Protein AF-A0A7Y3P3H0-F1 (afdb_monomer)

Structure (mmCIF, N/CA/C/O backbone):
data_AF-A0A7Y3P3H0-F1
#
_entry.id   AF-A0A7Y3P3H0-F1
#
loop_
_atom_site.group_PDB
_atom_site.id
_atom_site.type_symbol
_atom_site.label_atom_id
_atom_site.label_alt_id
_atom_site.label_comp_id
_atom_site.label_asym_id
_atom_site.label_entity_id
_atom_site.label_seq_id
_atom_site.pdbx_PDB_ins_code
_atom_site.Cartn_x
_atom_site.Cartn_y
_atom_site.Cartn_z
_atom_site.occupancy
_atom_site.B_iso_or_equiv
_atom_site.auth_seq_id
_atom_site.auth_comp_id
_atom_site.auth_asym_id
_atom_site.auth_atom_id
_atom_site.pdbx_PDB_model_num
ATOM 1 N N . MET A 1 1 ? -58.772 -21.736 -84.063 1.00 43.91 1 MET A N 1
ATOM 2 C CA . MET A 1 1 ? -57.969 -22.912 -84.461 1.00 43.91 1 MET A CA 1
ATOM 3 C C . MET A 1 1 ? -56.545 -22.458 -84.739 1.00 43.91 1 MET A C 1
ATOM 5 O O . MET A 1 1 ? -56.364 -21.713 -85.684 1.00 43.91 1 MET A O 1
ATOM 9 N N . SER A 1 2 ? -55.571 -22.832 -83.911 1.00 40.00 2 SER A N 1
ATOM 10 C CA . SER A 1 2 ? -54.243 -23.310 -84.334 1.00 40.00 2 SER A CA 1
ATOM 11 C C . SER A 1 2 ? -53.395 -23.560 -83.086 1.00 40.00 2 SER A C 1
ATOM 13 O O . SER A 1 2 ? -53.397 -22.763 -82.153 1.00 40.00 2 SER A O 1
ATOM 15 N N . ARG A 1 3 ? -52.749 -24.723 -83.065 1.00 48.25 3 ARG A N 1
ATOM 16 C CA . ARG A 1 3 ? -51.870 -25.244 -82.016 1.00 48.25 3 ARG A CA 1
ATOM 17 C C . ARG A 1 3 ? -50.419 -24.870 -82.346 1.00 48.25 3 ARG A C 1
ATOM 19 O O . ARG A 1 3 ? -50.073 -24.789 -83.518 1.00 48.25 3 ARG A O 1
ATOM 26 N N . GLY A 1 4 ? -49.573 -24.779 -81.324 1.00 35.06 4 GLY A N 1
ATOM 27 C CA . GLY A 1 4 ? -48.105 -24.807 -81.424 1.00 35.06 4 GLY A CA 1
ATOM 28 C C . GLY A 1 4 ? -47.509 -24.597 -80.028 1.00 35.06 4 GLY A C 1
ATOM 29 O O . GLY A 1 4 ? -47.543 -23.485 -79.526 1.00 35.06 4 GLY A O 1
ATOM 30 N N . ALA A 1 5 ? -47.334 -25.649 -79.225 1.00 43.66 5 ALA A N 1
ATOM 31 C CA . ALA A 1 5 ? -46.173 -26.551 -79.163 1.00 43.66 5 ALA A CA 1
ATOM 32 C C . ALA A 1 5 ? -44.926 -25.925 -78.493 1.00 43.66 5 ALA A C 1
ATOM 34 O O . ALA A 1 5 ? -44.161 -25.214 -79.129 1.00 43.66 5 ALA A O 1
ATOM 35 N N . SER A 1 6 ? -44.797 -26.248 -77.198 1.00 39.00 6 SER A N 1
ATOM 36 C CA . SER A 1 6 ? -43.606 -26.637 -76.419 1.00 39.00 6 SER A CA 1
ATOM 37 C C . SER A 1 6 ? -42.251 -25.994 -76.701 1.00 39.00 6 SER A C 1
ATOM 39 O O . SER A 1 6 ? -41.745 -26.193 -77.791 1.00 39.00 6 SER A O 1
ATOM 41 N N . ILE A 1 7 ? -41.575 -25.500 -75.647 1.00 46.78 7 ILE A N 1
ATOM 42 C CA . ILE A 1 7 ? -40.293 -26.062 -75.160 1.00 46.78 7 ILE A CA 1
ATOM 43 C C . ILE A 1 7 ? -40.204 -25.828 -73.640 1.00 46.78 7 ILE A C 1
ATOM 45 O O . ILE A 1 7 ? -40.356 -24.706 -73.164 1.00 46.78 7 ILE A O 1
ATOM 49 N N . ALA A 1 8 ? -39.997 -26.907 -72.888 1.00 43.97 8 ALA A N 1
ATOM 50 C CA . ALA A 1 8 ? -39.721 -26.896 -71.459 1.00 43.97 8 ALA A CA 1
ATOM 51 C C . ALA A 1 8 ? -38.212 -26.749 -71.223 1.00 43.97 8 ALA A C 1
ATOM 53 O O . ALA A 1 8 ? -37.429 -27.488 -71.820 1.00 43.97 8 ALA A O 1
ATOM 54 N N . THR A 1 9 ? -37.821 -25.870 -70.301 1.00 42.59 9 THR A N 1
ATOM 55 C CA . THR A 1 9 ? -36.462 -25.843 -69.748 1.00 42.59 9 THR A CA 1
ATOM 56 C C . THR A 1 9 ? -36.572 -26.010 -68.240 1.00 42.59 9 THR A C 1
ATOM 58 O O . THR A 1 9 ? -37.032 -25.119 -67.530 1.00 42.59 9 THR A O 1
ATOM 61 N N . ILE A 1 10 ? -36.200 -27.194 -67.757 1.00 45.34 10 ILE A N 1
ATOM 62 C CA . ILE A 1 10 ? -36.089 -27.512 -66.334 1.00 45.34 10 ILE A CA 1
ATOM 63 C C . ILE A 1 10 ? -34.764 -26.912 -65.857 1.00 45.34 10 ILE A C 1
ATOM 65 O O . ILE A 1 10 ? -33.699 -27.424 -66.189 1.00 45.34 10 ILE A O 1
ATOM 69 N N . ALA A 1 11 ? -34.822 -25.815 -65.105 1.00 44.31 11 ALA A N 1
ATOM 70 C CA . ALA A 1 11 ? -33.675 -25.311 -64.360 1.00 44.31 11 ALA A CA 1
ATOM 71 C C . ALA A 1 11 ? -33.720 -25.911 -62.950 1.00 44.31 11 ALA A C 1
ATOM 73 O O . ALA A 1 11 ? -34.446 -25.440 -62.076 1.00 44.31 11 ALA A O 1
ATOM 74 N N . THR A 1 12 ? -32.972 -26.991 -62.733 1.00 49.78 12 THR A N 1
ATOM 75 C CA . THR A 1 12 ? -32.748 -27.550 -61.399 1.00 49.78 12 THR A CA 1
ATOM 76 C C . THR A 1 12 ? -31.748 -26.654 -60.669 1.00 49.78 12 THR A C 1
ATOM 78 O O . THR A 1 12 ? -30.539 -26.794 -60.839 1.00 49.78 12 THR A O 1
ATOM 81 N N . ALA A 1 13 ? -32.240 -25.699 -59.880 1.00 56.00 13 ALA A N 1
ATOM 82 C CA . ALA A 1 13 ? -31.405 -24.981 -58.926 1.00 56.00 13 ALA A CA 1
ATOM 83 C C . ALA A 1 13 ? -31.181 -25.884 -57.707 1.00 56.00 13 ALA A C 1
ATOM 85 O O . ALA A 1 13 ? -32.112 -26.244 -56.988 1.00 56.00 13 ALA A O 1
ATOM 86 N N . ILE A 1 14 ? -29.931 -26.292 -57.524 1.00 53.81 14 ILE A N 1
ATOM 87 C CA . ILE A 1 14 ? -29.461 -27.108 -56.411 1.00 53.81 14 ILE A CA 1
ATOM 88 C C . ILE A 1 14 ? -29.566 -26.241 -55.153 1.00 53.81 14 ILE A C 1
ATOM 90 O O . ILE A 1 14 ? -28.853 -25.246 -55.021 1.00 53.81 14 ILE A O 1
ATOM 94 N N . ALA A 1 15 ? -30.475 -26.588 -54.244 1.00 44.88 15 ALA A N 1
ATOM 95 C CA . ALA A 1 15 ? -30.547 -25.991 -52.917 1.00 44.88 15 ALA A CA 1
ATOM 96 C C . ALA A 1 15 ? -29.334 -26.460 -52.096 1.00 44.88 15 ALA A C 1
ATOM 98 O O . ALA A 1 15 ? -29.392 -27.455 -51.379 1.00 44.88 15 ALA A O 1
ATOM 99 N N . GLY A 1 16 ? -28.206 -25.766 -52.244 1.00 41.28 16 GLY A N 1
ATOM 100 C CA . GLY A 1 16 ? -2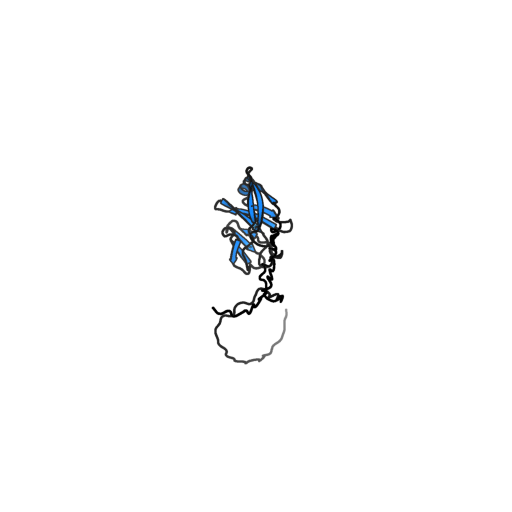7.035 -25.916 -51.386 1.00 41.28 16 GLY A CA 1
ATOM 101 C C . GLY A 1 16 ? -27.233 -25.131 -50.096 1.00 41.28 16 GLY A C 1
ATOM 102 O O . GLY A 1 16 ? -26.689 -24.042 -49.944 1.00 41.28 16 GLY A O 1
ATOM 103 N N . GLY A 1 17 ? -28.049 -25.661 -49.186 1.00 42.94 17 GLY A N 1
ATOM 104 C CA . GLY A 1 17 ? -28.092 -25.188 -47.809 1.00 42.94 17 GLY A CA 1
ATOM 105 C C . GLY A 1 17 ? -26.817 -25.624 -47.098 1.00 42.94 17 GLY A C 1
ATOM 106 O O . GLY A 1 17 ? -26.678 -26.794 -46.754 1.00 42.94 17 GLY A O 1
ATOM 107 N N . ILE A 1 18 ? -25.887 -24.698 -46.871 1.00 55.62 18 ILE A N 1
ATOM 108 C CA . ILE A 1 18 ? -24.949 -24.868 -45.766 1.00 55.62 18 ILE A CA 1
ATOM 109 C C . ILE A 1 18 ? -25.747 -24.606 -44.489 1.00 55.62 18 ILE A C 1
ATOM 111 O O . ILE A 1 18 ? -26.163 -23.482 -44.215 1.00 55.62 18 ILE A O 1
ATOM 115 N N . ALA A 1 19 ? -26.0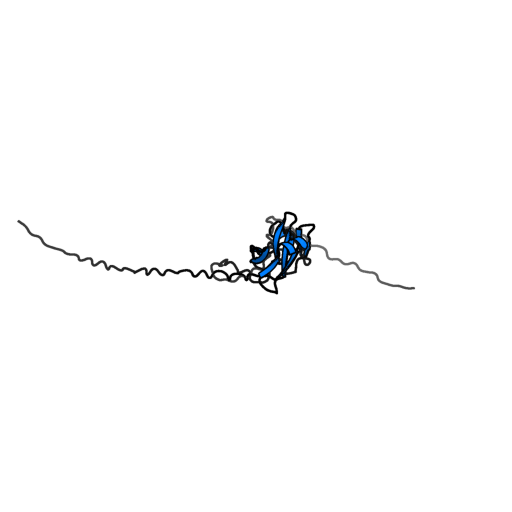43 -25.665 -43.738 1.00 48.34 19 ALA A N 1
ATOM 116 C CA . ALA A 1 19 ? -26.453 -25.509 -42.356 1.00 48.34 19 ALA A CA 1
ATOM 117 C C . ALA A 1 19 ? -25.274 -24.839 -41.642 1.00 48.34 19 ALA A C 1
ATOM 119 O O . ALA A 1 19 ? -24.230 -25.451 -41.435 1.00 48.34 19 ALA A O 1
ATOM 120 N N . ALA A 1 20 ? -25.399 -23.542 -41.365 1.00 46.59 20 ALA A N 1
ATOM 121 C CA . ALA A 1 20 ? -24.546 -22.889 -40.395 1.00 46.59 20 ALA A CA 1
ATOM 122 C C . ALA A 1 20 ? -24.966 -23.454 -39.038 1.00 46.59 20 ALA A C 1
ATOM 124 O O . ALA A 1 20 ? -25.848 -22.907 -38.377 1.00 46.59 20 ALA A O 1
ATOM 125 N N . ASP A 1 21 ? -24.403 -24.607 -38.676 1.00 45.03 21 ASP A N 1
ATOM 126 C CA . ASP A 1 21 ? -24.422 -25.073 -37.301 1.00 45.03 21 ASP A CA 1
ATOM 127 C C . ASP A 1 21 ? -23.854 -23.934 -36.461 1.00 45.03 21 ASP A C 1
ATOM 129 O O . ASP A 1 21 ? -22.684 -23.556 -36.583 1.00 45.03 21 ASP A O 1
ATOM 133 N N . ALA A 1 22 ? -24.738 -23.316 -35.681 1.00 52.88 22 ALA A N 1
ATOM 134 C CA . ALA A 1 22 ? -24.396 -22.312 -34.703 1.00 52.88 22 ALA A CA 1
ATOM 135 C C . ALA A 1 22 ? -23.514 -22.993 -33.655 1.00 52.88 22 ALA A C 1
ATOM 137 O O . ALA A 1 22 ? -23.993 -23.516 -32.651 1.00 52.88 22 ALA A O 1
ATOM 138 N N . PHE A 1 23 ? -22.208 -23.022 -33.911 1.00 43.47 23 PHE A N 1
ATOM 139 C CA . PHE A 1 23 ? -21.222 -23.249 -32.876 1.00 43.47 23 PHE A CA 1
ATOM 140 C C . PHE A 1 23 ? -21.286 -22.042 -31.949 1.00 43.47 23 PHE A C 1
ATOM 142 O O . PHE A 1 23 ? -20.605 -21.036 -32.144 1.00 43.47 23 PHE A O 1
ATOM 149 N N . SER A 1 24 ? -22.156 -22.145 -30.948 1.00 54.69 24 SER A N 1
ATOM 150 C CA . SER A 1 24 ? -22.067 -21.354 -29.736 1.00 54.69 24 SER A CA 1
ATOM 151 C C . SER A 1 24 ? -20.713 -21.665 -29.109 1.00 54.69 24 SER A C 1
ATOM 153 O O . SER A 1 24 ? -20.554 -22.649 -28.388 1.00 54.69 24 SER A O 1
ATOM 155 N N . PHE A 1 25 ? -19.713 -20.842 -29.412 1.00 48.34 25 PHE A N 1
ATOM 156 C CA . PHE A 1 25 ? -18.596 -20.663 -28.503 1.00 48.34 25 PHE A CA 1
ATOM 157 C C . PHE A 1 25 ? -19.169 -19.939 -27.291 1.00 48.34 25 PHE A C 1
ATOM 159 O O . PHE A 1 25 ? -19.185 -18.712 -27.223 1.00 48.34 25 PHE A O 1
ATOM 166 N N . GLU A 1 26 ? -19.706 -20.712 -26.352 1.00 56.78 26 GLU A N 1
ATOM 167 C CA . GLU A 1 26 ? -19.815 -20.245 -24.983 1.00 56.78 26 GLU A CA 1
ATOM 168 C C . GLU A 1 26 ? -18.370 -20.067 -24.521 1.00 56.78 26 GLU A C 1
ATOM 170 O O . GLU A 1 26 ? -17.684 -21.029 -24.168 1.00 56.78 26 GLU A O 1
ATOM 175 N N . SER A 1 27 ? -17.861 -18.842 -24.676 1.00 54.09 27 SER A N 1
ATOM 176 C CA . SER A 1 27 ? -16.598 -18.439 -24.083 1.00 54.09 27 SER A CA 1
ATOM 177 C C . SER A 1 27 ? -16.720 -18.724 -22.598 1.00 54.09 27 SER A C 1
ATOM 179 O O . SER A 1 27 ? -17.344 -17.974 -21.851 1.00 54.09 27 SER A O 1
ATOM 181 N N . ILE A 1 28 ? -16.110 -19.822 -22.163 1.00 55.88 28 ILE A N 1
ATOM 182 C CA . ILE A 1 28 ? -15.706 -19.973 -20.778 1.00 55.88 28 ILE A CA 1
ATOM 183 C C . ILE A 1 28 ? -14.555 -18.984 -20.630 1.00 55.88 28 ILE A C 1
ATOM 185 O O . ILE A 1 28 ? -13.382 -19.339 -20.750 1.00 55.88 28 ILE A O 1
ATOM 189 N N . GLU A 1 29 ? -14.905 -17.711 -20.459 1.00 59.66 29 GLU A N 1
ATOM 190 C CA . GLU A 1 29 ? -13.987 -16.709 -19.960 1.00 59.66 29 GLU A CA 1
ATOM 191 C C . GLU A 1 29 ? -13.631 -17.202 -18.563 1.00 59.66 29 GLU A C 1
ATOM 193 O O . GLU A 1 29 ? -14.409 -17.068 -17.616 1.00 59.66 29 GLU A O 1
ATOM 198 N N . ALA A 1 30 ? -12.525 -17.941 -18.468 1.00 45.91 30 ALA A N 1
ATOM 199 C CA . ALA A 1 30 ? -12.027 -18.428 -17.203 1.00 45.91 30 ALA A CA 1
ATOM 200 C C . ALA A 1 30 ? -11.788 -17.184 -16.353 1.00 45.91 30 ALA A C 1
ATOM 202 O O . ALA A 1 30 ? -10.828 -16.447 -16.590 1.00 45.91 30 ALA A O 1
ATOM 203 N N . ALA A 1 31 ? -12.715 -16.928 -15.425 1.00 46.62 31 ALA A N 1
ATOM 204 C CA . ALA A 1 31 ? -12.604 -15.830 -14.488 1.00 46.62 31 ALA A CA 1
ATOM 205 C C . ALA A 1 31 ? -11.185 -15.879 -13.905 1.00 46.62 31 ALA A C 1
ATOM 207 O O . ALA A 1 31 ? -10.718 -16.982 -13.575 1.00 46.62 31 ALA A O 1
ATOM 208 N N . PRO A 1 32 ? -10.472 -14.739 -13.827 1.00 51.78 32 PRO A N 1
ATOM 209 C CA . PRO A 1 32 ? -9.153 -14.721 -13.215 1.00 51.78 32 PRO A CA 1
ATOM 210 C C . PRO A 1 32 ? -9.259 -15.434 -11.863 1.00 51.78 32 PRO A C 1
ATOM 212 O O . PRO A 1 32 ? -10.281 -15.267 -11.186 1.00 51.78 32 PRO A O 1
ATOM 215 N N . PRO A 1 33 ? -8.283 -16.290 -11.500 1.00 53.56 33 PRO A N 1
ATOM 216 C CA . PRO A 1 33 ? -8.361 -17.037 -10.255 1.00 53.56 33 PRO A CA 1
ATOM 217 C C . PRO A 1 33 ? -8.641 -16.036 -9.142 1.00 53.56 33 PRO A C 1
ATOM 219 O O . PRO A 1 33 ? -7.869 -15.097 -8.959 1.00 53.56 33 PRO A O 1
ATOM 222 N N . ALA A 1 34 ? -9.789 -16.197 -8.480 1.00 63.38 34 ALA A N 1
ATOM 223 C CA . ALA A 1 34 ? -10.219 -15.265 -7.456 1.00 63.38 34 ALA A CA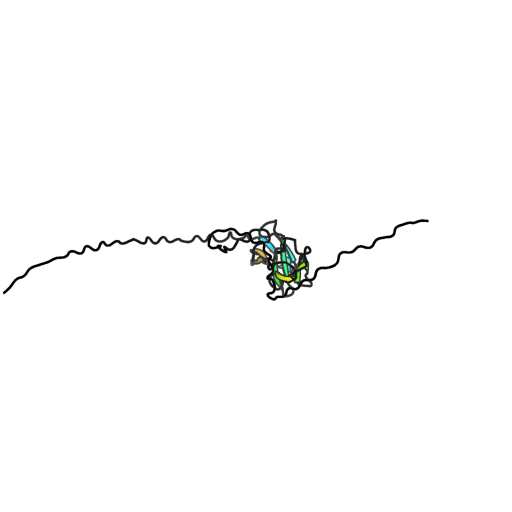 1
ATOM 224 C C . ALA A 1 34 ? -9.098 -15.167 -6.422 1.00 63.38 34 ALA A C 1
ATOM 226 O O . ALA A 1 34 ? -8.691 -16.184 -5.847 1.00 63.38 34 ALA A O 1
ATOM 227 N N . GLU A 1 35 ? -8.547 -13.968 -6.249 1.00 72.38 35 GLU A N 1
ATOM 228 C CA . GLU A 1 35 ? -7.448 -13.770 -5.319 1.00 72.38 35 GLU A CA 1
ATOM 229 C C . GLU A 1 35 ? -7.895 -14.215 -3.915 1.00 72.38 35 GLU A C 1
ATOM 231 O O . GLU A 1 35 ? -9.065 -14.058 -3.537 1.00 72.38 35 GLU A O 1
ATOM 236 N N . PRO A 1 36 ? -7.010 -14.861 -3.134 1.00 89.25 36 PRO A N 1
ATOM 237 C CA . PRO A 1 36 ? -7.413 -15.449 -1.870 1.00 89.25 36 PRO A CA 1
ATOM 238 C C . PRO A 1 36 ? -7.884 -14.350 -0.926 1.00 89.25 36 PRO A C 1
ATOM 240 O O . PRO A 1 36 ? -7.242 -13.316 -0.808 1.00 89.25 36 PRO A O 1
ATOM 243 N N . ARG A 1 37 ? -8.952 -14.587 -0.167 1.00 93.25 37 ARG A N 1
ATOM 244 C CA . ARG A 1 37 ? -9.320 -13.684 0.930 1.00 93.25 37 ARG A CA 1
ATOM 245 C C . ARG A 1 37 ? -8.331 -13.868 2.081 1.00 93.25 37 ARG A C 1
ATOM 247 O O . ARG A 1 37 ? -8.183 -14.981 2.590 1.00 93.25 37 ARG A O 1
ATOM 254 N N . ARG A 1 38 ? -7.669 -12.797 2.526 1.00 96.25 38 ARG A N 1
ATOM 255 C CA . ARG A 1 38 ? -6.712 -12.835 3.650 1.00 96.25 38 ARG A CA 1
ATOM 256 C C . ARG A 1 38 ? -7.154 -11.914 4.770 1.00 96.25 38 ARG A C 1
ATOM 258 O O . ARG A 1 38 ? -7.490 -10.765 4.520 1.00 96.25 38 ARG A O 1
ATOM 265 N N . ARG A 1 39 ? -7.149 -12.410 6.007 1.00 96.88 39 ARG A N 1
ATOM 266 C CA . ARG A 1 39 ? -7.462 -11.593 7.185 1.00 96.88 39 ARG A CA 1
ATOM 267 C C . ARG A 1 39 ? -6.316 -10.614 7.447 1.00 96.88 39 ARG A C 1
ATOM 269 O O . ARG A 1 39 ? -5.177 -11.055 7.553 1.00 96.88 39 ARG A O 1
ATOM 276 N N . ILE A 1 40 ? -6.640 -9.332 7.592 1.00 97.94 40 ILE A N 1
ATOM 277 C CA . ILE A 1 40 ? -5.688 -8.272 7.959 1.00 97.94 40 ILE A CA 1
ATOM 278 C C . ILE A 1 40 ? -5.672 -8.111 9.483 1.00 97.94 40 ILE A C 1
ATOM 280 O O . ILE A 1 40 ? -4.636 -8.243 10.120 1.00 97.94 40 ILE A O 1
ATOM 284 N N . GLY A 1 41 ? -6.842 -7.878 10.079 1.00 97.50 41 GLY A N 1
ATOM 285 C CA . GLY A 1 41 ? -6.973 -7.479 11.479 1.00 97.50 41 GLY A CA 1
ATOM 286 C C . GLY A 1 41 ? -8.407 -7.076 11.806 1.00 97.50 41 GLY A C 1
ATOM 287 O O . GLY A 1 41 ? -9.340 -7.478 11.108 1.00 97.50 41 GLY A O 1
ATOM 288 N N . THR A 1 42 ? -8.586 -6.286 12.861 1.00 98.31 42 THR A N 1
ATOM 289 C CA . THR A 1 42 ? -9.874 -5.640 13.173 1.00 98.31 42 THR A CA 1
ATOM 290 C C . THR A 1 42 ? -9.811 -4.142 12.889 1.00 98.31 42 THR A C 1
ATOM 292 O O . THR A 1 42 ? -8.731 -3.549 12.886 1.00 98.31 42 THR A O 1
ATOM 295 N N . LEU A 1 43 ? -10.968 -3.516 12.673 1.00 97.56 43 LEU A N 1
ATOM 296 C CA . LEU A 1 43 ? -11.072 -2.065 12.534 1.00 97.56 43 LEU A CA 1
ATOM 297 C C . LEU A 1 43 ? -10.564 -1.336 13.784 1.00 97.56 43 LEU A C 1
ATOM 299 O O . LEU A 1 43 ? -9.918 -0.297 13.675 1.00 97.56 43 LEU A O 1
ATOM 303 N N . GLU A 1 44 ? -10.850 -1.874 14.968 1.00 97.88 44 GLU A N 1
ATOM 304 C CA . GLU A 1 44 ? -10.390 -1.303 16.233 1.00 97.88 44 GLU A CA 1
ATOM 305 C C . GLU A 1 44 ? -8.861 -1.323 16.328 1.00 97.88 44 GLU A C 1
ATOM 307 O O . GLU A 1 44 ? -8.249 -0.295 16.613 1.00 97.88 44 GLU A O 1
ATOM 312 N N . GLU A 1 45 ? -8.236 -2.458 16.003 1.00 97.94 45 GLU A N 1
ATOM 313 C CA . GLU A 1 45 ? -6.778 -2.578 15.962 1.00 97.94 45 GLU A CA 1
ATOM 314 C C . GLU A 1 45 ? -6.161 -1.563 14.989 1.00 97.94 45 GLU A C 1
ATOM 316 O O . GLU A 1 45 ? -5.178 -0.898 15.326 1.00 97.94 45 GLU A O 1
ATOM 321 N N . LEU A 1 46 ? -6.757 -1.397 13.803 1.00 97.81 46 LEU A N 1
ATOM 322 C CA . LEU A 1 46 ? -6.268 -0.437 12.818 1.00 97.81 46 LEU A CA 1
ATOM 323 C C . LEU A 1 46 ? -6.383 1.003 13.337 1.00 97.81 46 LEU A C 1
ATOM 325 O O . LEU A 1 46 ? -5.438 1.773 13.197 1.00 97.81 46 LEU A O 1
ATOM 329 N N . LYS A 1 47 ? -7.490 1.359 14.000 1.00 97.25 47 LYS A N 1
ATOM 330 C CA . LYS A 1 47 ? -7.671 2.681 14.624 1.00 97.25 47 LYS A CA 1
ATOM 331 C C . LYS A 1 47 ? -6.668 2.949 15.743 1.00 97.25 47 LYS A C 1
ATOM 333 O O . LYS A 1 47 ? -6.190 4.071 15.871 1.00 97.25 47 LYS A O 1
ATOM 338 N N . GLN A 1 48 ? -6.336 1.934 16.537 1.00 97.06 48 GLN A N 1
ATOM 339 C CA . GLN A 1 48 ? -5.373 2.061 17.633 1.00 97.06 48 GLN A CA 1
ATOM 340 C C . GLN A 1 48 ? -3.936 2.223 17.126 1.00 97.06 48 GLN A C 1
ATOM 342 O O . GLN A 1 48 ? -3.161 2.991 17.692 1.00 97.06 48 GLN A O 1
ATOM 347 N N . ARG A 1 49 ? -3.566 1.487 16.072 1.00 96.56 49 ARG A N 1
ATOM 348 C CA . ARG A 1 49 ? -2.182 1.424 15.577 1.00 96.56 49 ARG A CA 1
ATOM 349 C C . ARG A 1 49 ? -1.896 2.400 14.439 1.00 96.56 49 ARG A C 1
ATOM 351 O O . ARG A 1 49 ? -0.735 2.689 14.170 1.00 96.56 49 ARG A O 1
ATOM 358 N N . GLY A 1 50 ? -2.925 2.850 13.726 1.00 96.44 50 GLY A N 1
ATOM 359 C CA . GLY A 1 50 ? -2.826 3.632 12.490 1.00 96.44 50 GLY A CA 1
ATOM 360 C C . GLY A 1 50 ? -2.345 2.832 11.273 1.00 96.44 50 GLY A C 1
ATOM 361 O O . GLY A 1 50 ? -2.611 3.234 10.145 1.00 96.44 50 GLY A O 1
ATOM 362 N N . ALA A 1 51 ? -1.666 1.701 11.480 1.00 97.38 51 ALA A N 1
ATOM 363 C CA . ALA A 1 51 ? -1.212 0.808 10.426 1.00 97.38 51 ALA A CA 1
ATOM 364 C C . ALA A 1 51 ? -1.134 -0.654 10.898 1.00 97.38 51 ALA A C 1
ATOM 366 O O . ALA A 1 51 ? -0.800 -0.927 12.056 1.00 97.38 51 ALA A O 1
ATOM 367 N N . ILE A 1 52 ? -1.389 -1.593 9.984 1.00 98.38 52 ILE A N 1
ATOM 368 C CA . ILE A 1 52 ? -1.231 -3.038 10.196 1.00 98.38 52 ILE A CA 1
ATOM 369 C C . ILE A 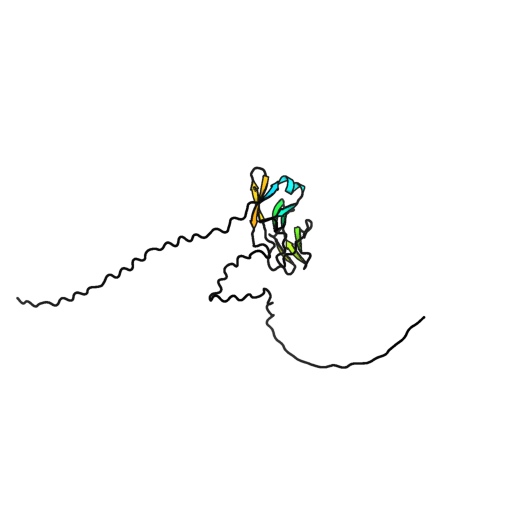1 52 ? -0.444 -3.638 9.029 1.00 98.38 52 ILE A C 1
ATOM 371 O O . ILE A 1 52 ? -0.846 -3.509 7.873 1.00 98.38 52 ILE A O 1
ATOM 375 N N . ASP A 1 53 ? 0.646 -4.335 9.349 1.00 98.31 53 ASP A N 1
ATOM 376 C CA . ASP A 1 53 ? 1.426 -5.126 8.394 1.00 98.31 53 ASP A CA 1
ATOM 377 C C . ASP A 1 53 ? 0.824 -6.509 8.184 1.00 98.31 53 ASP A C 1
ATOM 379 O O . ASP A 1 53 ? 0.424 -7.180 9.137 1.00 98.31 53 ASP A O 1
ATOM 383 N N . PHE A 1 54 ? 0.797 -6.950 6.931 1.00 98.19 54 PHE A N 1
ATOM 384 C CA . PHE A 1 54 ? 0.333 -8.273 6.532 1.00 98.19 54 PHE A CA 1
ATOM 385 C C . PHE A 1 54 ? 1.007 -8.710 5.222 1.00 98.19 54 PHE A C 1
ATOM 387 O O . PHE A 1 54 ? 1.930 -8.058 4.735 1.00 98.19 54 PHE A O 1
ATOM 394 N N . ALA A 1 55 ? 0.566 -9.834 4.651 1.00 97.50 55 ALA A N 1
ATOM 395 C CA . ALA A 1 55 ? 1.033 -10.293 3.348 1.00 97.50 55 ALA A CA 1
ATOM 396 C C . ALA A 1 55 ? -0.129 -10.693 2.428 1.00 97.50 55 ALA A C 1
ATOM 398 O O . ALA A 1 55 ? -1.087 -11.333 2.880 1.00 97.50 55 ALA A O 1
ATOM 399 N N . TYR A 1 56 ? -0.052 -10.318 1.148 1.00 96.75 56 TYR A N 1
ATOM 400 C CA . TYR A 1 56 ? -1.123 -10.547 0.172 1.00 96.75 56 TYR A CA 1
ATOM 401 C C . TYR A 1 56 ? -0.659 -10.490 -1.291 1.00 96.75 56 TYR A C 1
ATOM 403 O O . TYR A 1 56 ? -0.036 -9.503 -1.669 1.00 96.75 56 TYR A O 1
ATOM 411 N N . PRO A 1 57 ? -1.018 -11.467 -2.149 1.00 95.12 57 PRO A N 1
ATOM 412 C CA . PRO A 1 57 ? -1.958 -12.576 -1.904 1.00 95.12 57 PRO A CA 1
ATOM 413 C C . PRO A 1 57 ? -1.338 -13.761 -1.137 1.00 95.12 57 PRO A C 1
ATOM 415 O O . PRO A 1 57 ? -2.040 -14.616 -0.576 1.00 95.12 57 PRO A O 1
ATOM 418 N N . ASP A 1 58 ? -0.011 -13.793 -1.070 1.00 94.19 58 ASP A N 1
ATOM 419 C CA . ASP A 1 58 ? 0.790 -14.819 -0.410 1.00 94.19 58 ASP A CA 1
ATOM 420 C C . ASP A 1 58 ? 1.904 -14.211 0.457 1.00 94.19 58 ASP A C 1
ATOM 422 O O . ASP A 1 58 ? 2.151 -13.002 0.434 1.00 94.19 58 ASP A O 1
ATOM 426 N N . ALA A 1 59 ? 2.579 -15.073 1.220 1.00 94.31 59 ALA A N 1
ATOM 427 C CA . ALA A 1 59 ? 3.571 -14.698 2.225 1.00 94.31 59 ALA A CA 1
ATOM 428 C C . ALA A 1 59 ? 4.802 -13.954 1.672 1.00 94.31 59 ALA A C 1
ATOM 430 O O . ALA A 1 59 ? 5.494 -13.301 2.444 1.00 94.31 59 ALA A O 1
ATOM 431 N N . ALA A 1 60 ? 5.081 -14.026 0.365 1.00 93.75 60 ALA A N 1
ATOM 432 C CA . ALA A 1 60 ? 6.218 -13.338 -0.250 1.00 93.75 60 ALA A CA 1
ATOM 433 C C . ALA A 1 60 ? 5.894 -11.889 -0.663 1.00 93.75 60 ALA A C 1
ATOM 435 O O . ALA A 1 60 ? 6.702 -11.228 -1.312 1.00 93.75 60 ALA A O 1
ATOM 436 N N . SER A 1 61 ? 4.690 -11.402 -0.356 1.00 96.00 61 SER A N 1
ATOM 437 C CA . SER A 1 61 ? 4.192 -10.085 -0.770 1.00 96.00 61 SER A CA 1
ATOM 438 C C . SER A 1 61 ? 3.865 -9.248 0.460 1.00 96.00 61 SER A C 1
ATOM 440 O O . SER A 1 61 ? 2.730 -9.308 0.933 1.00 96.00 61 SER A O 1
ATOM 442 N N . PRO A 1 62 ? 4.838 -8.511 1.017 1.00 98.12 62 PRO A N 1
ATOM 443 C CA . PRO A 1 62 ? 4.576 -7.632 2.143 1.00 98.12 62 PRO A CA 1
ATOM 444 C C . PRO A 1 62 ? 3.594 -6.536 1.731 1.00 98.12 62 PRO A C 1
ATOM 446 O O . PRO A 1 62 ? 3.676 -5.975 0.635 1.00 98.12 62 PRO A O 1
ATOM 449 N N . ALA A 1 63 ? 2.654 -6.252 2.619 1.00 98.44 63 ALA A N 1
ATOM 450 C CA . ALA A 1 63 ? 1.601 -5.277 2.427 1.00 98.44 63 ALA A CA 1
ATOM 451 C C . ALA A 1 63 ? 1.305 -4.558 3.743 1.00 98.44 63 ALA A C 1
ATOM 453 O O . ALA A 1 63 ? 1.575 -5.077 4.829 1.00 98.44 63 ALA A O 1
ATOM 454 N N . ARG A 1 64 ? 0.713 -3.370 3.648 1.00 98.69 64 ARG A N 1
ATOM 455 C CA . ARG A 1 64 ? 0.321 -2.580 4.815 1.00 98.69 64 ARG A CA 1
ATOM 456 C C . ARG A 1 64 ? -1.050 -1.966 4.612 1.00 98.69 64 ARG A C 1
ATOM 458 O O . ARG A 1 64 ? -1.298 -1.357 3.577 1.00 98.69 64 ARG A O 1
ATOM 465 N N . ALA A 1 65 ? -1.913 -2.125 5.610 1.00 98.62 65 ALA A N 1
ATOM 466 C CA . ALA A 1 65 ? -3.163 -1.392 5.741 1.00 98.62 65 ALA A CA 1
ATOM 467 C C . ALA A 1 65 ? -2.915 -0.149 6.597 1.00 98.62 65 ALA A C 1
ATOM 469 O O . ALA A 1 65 ? -2.159 -0.213 7.568 1.00 98.62 65 ALA A O 1
ATOM 470 N N . LEU A 1 66 ? -3.540 0.962 6.237 1.00 98.44 66 LEU A N 1
ATOM 471 C CA . LEU A 1 66 ? -3.350 2.280 6.821 1.00 98.44 66 LEU A CA 1
ATOM 472 C C . LEU A 1 66 ? -4.710 2.887 7.155 1.00 98.44 66 LEU A C 1
ATOM 474 O O . LEU A 1 66 ? -5.674 2.689 6.421 1.00 98.44 66 LEU A O 1
ATOM 478 N N . LEU A 1 67 ? -4.759 3.643 8.247 1.00 97.88 67 LEU A N 1
ATOM 479 C CA . LEU A 1 67 ? -5.810 4.617 8.505 1.00 97.88 67 LEU A CA 1
ATOM 480 C C . LEU A 1 67 ? -5.236 6.008 8.229 1.00 97.88 67 LEU A C 1
ATOM 482 O O . LEU A 1 67 ? -4.368 6.474 8.980 1.00 97.88 67 LEU A O 1
ATOM 486 N N . LEU A 1 68 ? -5.698 6.630 7.148 1.00 96.81 68 LEU A N 1
ATOM 487 C CA . LEU A 1 68 ? -5.292 7.972 6.740 1.00 96.81 68 LEU A CA 1
ATOM 488 C C . LEU A 1 68 ? -5.886 9.040 7.672 1.00 96.81 68 LEU A C 1
ATOM 490 O O . LEU A 1 68 ? -6.752 8.768 8.513 1.00 96.81 68 LEU A O 1
ATOM 494 N N . GLY A 1 69 ? -5.380 10.265 7.568 1.00 94.25 69 GLY A N 1
ATOM 495 C CA . GLY A 1 69 ? -5.757 11.402 8.402 1.00 94.25 69 GLY A CA 1
ATOM 496 C C . GLY A 1 69 ? -7.212 11.840 8.229 1.00 94.25 69 GLY A C 1
ATOM 497 O O . GLY A 1 69 ? -7.802 12.363 9.175 1.00 94.25 69 GLY A O 1
ATOM 498 N N . ASP A 1 70 ? -7.803 11.584 7.065 1.00 93.50 70 ASP A N 1
ATOM 499 C CA . ASP A 1 70 ? -9.221 11.807 6.768 1.00 93.50 70 ASP A CA 1
ATOM 500 C C . ASP A 1 70 ? -10.139 10.663 7.247 1.00 93.50 70 ASP A C 1
ATOM 502 O O . ASP A 1 70 ? -11.366 10.780 7.200 1.00 93.50 70 ASP A O 1
ATOM 506 N N . GLY A 1 71 ? -9.555 9.585 7.777 1.00 94.44 71 GLY A N 1
ATOM 507 C CA . GLY A 1 71 ? -10.259 8.407 8.267 1.00 94.44 71 GLY A CA 1
ATOM 508 C C . GLY A 1 71 ? -10.474 7.314 7.220 1.00 94.44 71 GLY A C 1
ATOM 509 O O . GLY A 1 71 ? -11.113 6.309 7.547 1.00 94.44 71 GLY A O 1
ATOM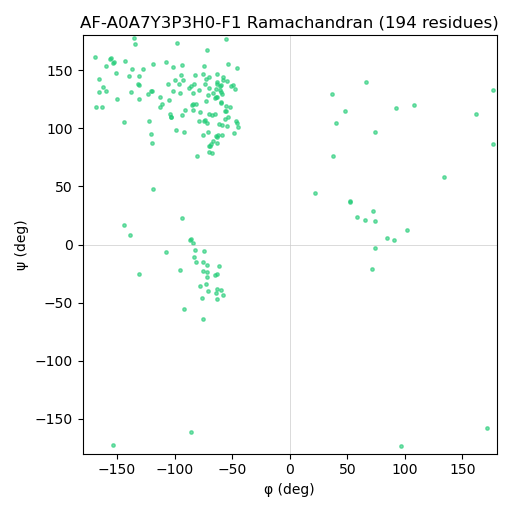 510 N N . GLU A 1 72 ? -9.950 7.468 6.002 1.00 96.06 72 GLU A N 1
ATOM 511 C CA . GLU A 1 72 ? -10.002 6.427 4.979 1.00 96.06 72 GLU A CA 1
ATOM 512 C C . GLU A 1 72 ? -9.093 5.240 5.334 1.00 96.06 72 GLU A C 1
ATOM 514 O O . GLU A 1 72 ? -8.016 5.386 5.921 1.00 96.06 72 GLU A O 1
ATOM 519 N N . ILE A 1 73 ? -9.552 4.034 4.989 1.00 98.00 73 ILE A N 1
ATOM 520 C CA . ILE A 1 73 ? -8.782 2.801 5.138 1.00 98.00 73 ILE A CA 1
ATOM 521 C C . ILE A 1 73 ? -8.288 2.385 3.767 1.00 98.00 73 ILE A C 1
ATOM 523 O O . ILE A 1 73 ? -9.070 1.935 2.933 1.00 98.00 73 ILE A O 1
ATOM 527 N N . VAL A 1 74 ? -6.978 2.458 3.587 1.00 98.38 74 VAL A N 1
ATOM 528 C CA . VAL A 1 74 ? -6.300 2.047 2.358 1.00 98.38 74 VAL A CA 1
ATOM 529 C C . VAL A 1 74 ? -5.324 0.925 2.668 1.00 98.38 74 VAL A C 1
ATOM 531 O O . VAL A 1 74 ? -4.848 0.785 3.797 1.00 98.38 74 VAL A O 1
ATOM 534 N N . ALA A 1 75 ? -5.002 0.101 1.680 1.00 98.62 75 ALA A N 1
ATOM 535 C CA . ALA A 1 75 ? -3.939 -0.881 1.819 1.00 98.62 75 ALA A CA 1
ATOM 536 C C . ALA A 1 75 ? -3.118 -0.961 0.541 1.00 98.62 75 ALA A C 1
ATOM 538 O O . ALA A 1 75 ? -3.653 -0.841 -0.552 1.00 98.62 75 ALA A O 1
ATOM 539 N N . PHE A 1 76 ? -1.815 -1.187 0.677 1.00 98.69 76 PHE A N 1
ATOM 540 C CA . PHE A 1 76 ? -0.899 -1.222 -0.458 1.00 98.69 76 PHE A CA 1
ATOM 541 C C . PHE A 1 76 ? 0.091 -2.373 -0.341 1.00 98.69 76 PHE A C 1
ATOM 543 O O . PHE A 1 76 ? 0.489 -2.771 0.758 1.00 98.69 76 PHE A O 1
ATOM 550 N N . SER A 1 77 ? 0.528 -2.872 -1.495 1.00 98.31 77 SER A N 1
ATOM 551 C CA . SER A 1 77 ? 1.769 -3.636 -1.599 1.00 98.31 77 SER A CA 1
ATOM 552 C C . SER A 1 77 ? 2.940 -2.760 -1.158 1.00 98.31 77 SER A C 1
ATOM 554 O O . SER A 1 77 ? 3.048 -1.613 -1.579 1.00 98.31 77 SER A O 1
ATOM 556 N N . LEU A 1 78 ? 3.863 -3.307 -0.371 1.00 98.56 78 LEU A N 1
ATOM 557 C CA . LEU A 1 78 ? 5.095 -2.607 -0.002 1.00 98.56 78 LEU A CA 1
ATOM 558 C C . LEU A 1 78 ? 6.209 -2.786 -1.042 1.00 98.56 78 LEU A C 1
ATOM 560 O O . LEU A 1 78 ? 7.319 -2.312 -0.837 1.00 98.56 78 LEU A O 1
ATOM 564 N N . ILE A 1 79 ? 5.949 -3.445 -2.171 1.00 98.38 79 ILE A N 1
ATOM 565 C CA . ILE A 1 79 ? 6.958 -3.690 -3.207 1.00 98.38 79 ILE A CA 1
ATOM 566 C C . ILE A 1 79 ? 6.951 -2.547 -4.228 1.00 98.38 79 ILE A C 1
ATOM 568 O O . ILE A 1 79 ? 5.996 -2.378 -4.989 1.00 98.38 79 ILE A O 1
ATOM 572 N N . CYS A 1 80 ? 8.057 -1.804 -4.302 1.00 98.44 80 CYS A N 1
ATOM 573 C CA . CYS A 1 80 ? 8.246 -0.714 -5.254 1.00 98.44 80 CYS A CA 1
ATOM 574 C C . CYS A 1 80 ? 8.143 -1.202 -6.706 1.00 98.44 80 CYS A C 1
ATOM 576 O O . CYS A 1 80 ? 8.842 -2.124 -7.127 1.00 98.44 80 CYS A O 1
ATOM 578 N N . THR A 1 81 ? 7.353 -0.494 -7.509 1.00 97.94 81 THR A N 1
ATOM 579 C CA . THR A 1 81 ? 7.095 -0.807 -8.923 1.00 97.94 81 THR A CA 1
ATOM 580 C C . THR A 1 81 ? 8.245 -0.488 -9.875 1.00 97.94 81 THR A C 1
ATOM 582 O O . THR A 1 81 ? 8.170 -0.826 -11.052 1.00 97.94 81 THR A O 1
ATOM 585 N N . HIS A 1 82 ? 9.318 0.139 -9.385 1.00 97.88 82 HIS A N 1
ATOM 586 C CA . HIS A 1 82 ? 10.529 0.370 -10.170 1.00 97.88 82 HIS A CA 1
ATOM 587 C C . HIS A 1 82 ? 11.353 -0.917 -10.324 1.00 97.88 82 HIS A C 1
ATOM 589 O O . HIS A 1 82 ? 11.547 -1.404 -11.433 1.00 97.88 82 HIS A O 1
ATOM 595 N N . MET A 1 83 ? 11.866 -1.440 -9.204 1.00 96.88 83 MET A N 1
ATOM 596 C CA . MET A 1 83 ? 12.807 -2.572 -9.170 1.00 96.88 83 MET A CA 1
ATOM 597 C C . MET A 1 83 ? 12.588 -3.501 -7.963 1.00 96.88 83 MET A C 1
ATOM 599 O O . MET A 1 83 ? 13.472 -4.273 -7.606 1.00 96.88 83 MET A O 1
ATOM 603 N N . GLY A 1 84 ? 11.429 -3.419 -7.304 1.00 96.94 84 GLY A N 1
ATOM 604 C CA . GLY A 1 84 ? 11.023 -4.395 -6.292 1.00 96.94 84 GLY A CA 1
ATOM 605 C C . GLY A 1 84 ? 11.547 -4.180 -4.872 1.00 96.94 84 GLY A C 1
ATOM 606 O O . GLY A 1 84 ? 11.297 -5.023 -4.019 1.00 96.94 84 GLY A O 1
ATOM 607 N N . CYS A 1 85 ? 12.251 -3.081 -4.585 1.00 98.12 85 CYS A N 1
ATOM 608 C CA . CYS A 1 85 ? 12.634 -2.754 -3.207 1.00 98.12 85 CYS A CA 1
ATOM 609 C C . CYS A 1 85 ? 11.405 -2.515 -2.323 1.00 98.12 85 CYS A C 1
ATOM 611 O O . CYS A 1 85 ? 10.417 -1.950 -2.791 1.00 98.12 85 CYS A O 1
ATOM 613 N N . GLU A 1 86 ? 11.489 -2.867 -1.043 1.00 98.38 86 GLU A N 1
ATOM 614 C CA . GLU A 1 86 ? 10.428 -2.552 -0.088 1.00 98.38 86 GLU A CA 1
ATOM 615 C C . GLU A 1 86 ? 10.373 -1.039 0.195 1.00 98.38 86 GLU A C 1
ATOM 617 O O . GLU A 1 86 ? 11.413 -0.394 0.366 1.00 98.38 86 GLU A O 1
ATOM 622 N N . VAL A 1 87 ? 9.174 -0.457 0.196 1.00 98.69 87 VAL A N 1
ATOM 623 C CA . VAL A 1 87 ? 8.945 0.969 0.463 1.00 98.69 87 VAL A CA 1
ATOM 624 C C . VAL A 1 87 ? 8.617 1.214 1.934 1.00 98.69 87 VAL A C 1
ATOM 626 O O . VAL A 1 87 ? 7.950 0.410 2.580 1.00 98.69 87 VAL A O 1
ATOM 629 N N . ALA A 1 88 ? 9.049 2.356 2.466 1.00 98.12 88 ALA A N 1
ATOM 630 C CA . ALA A 1 88 ? 8.747 2.774 3.831 1.00 98.12 88 ALA A CA 1
ATOM 631 C C . ALA A 1 88 ? 7.625 3.818 3.841 1.00 98.12 88 ALA A C 1
ATOM 633 O O . ALA A 1 88 ? 7.688 4.792 3.096 1.00 98.12 88 ALA A O 1
ATOM 634 N N . TYR A 1 89 ? 6.622 3.636 4.698 1.00 98.25 89 TYR A N 1
ATOM 635 C CA . TYR A 1 89 ? 5.530 4.597 4.871 1.00 98.25 89 TYR A CA 1
ATOM 636 C C . TYR A 1 89 ? 5.893 5.702 5.870 1.00 98.25 89 TYR A C 1
ATOM 638 O O . TYR A 1 89 ? 6.393 5.405 6.958 1.00 98.25 89 TYR A O 1
ATOM 646 N N . SER A 1 90 ? 5.572 6.951 5.533 1.00 97.25 90 SER A N 1
ATOM 647 C CA . SER A 1 90 ? 5.603 8.099 6.439 1.00 97.25 90 SER A CA 1
ATOM 648 C C . SER A 1 90 ? 4.183 8.574 6.725 1.00 97.25 90 SER A C 1
ATOM 650 O O . SER A 1 90 ? 3.471 8.988 5.816 1.00 97.25 90 SER A O 1
ATOM 652 N N . ARG A 1 91 ? 3.782 8.573 8.002 1.00 95.00 91 ARG A N 1
ATOM 653 C CA . ARG A 1 91 ? 2.466 9.085 8.420 1.00 95.00 91 ARG A CA 1
ATOM 654 C C . ARG A 1 91 ? 2.365 10.610 8.335 1.00 95.00 91 ARG A C 1
ATOM 656 O O . ARG A 1 91 ? 1.266 11.131 8.251 1.00 95.00 91 ARG A O 1
ATOM 663 N N . GLU A 1 92 ? 3.490 11.321 8.385 1.00 95.19 92 GLU A N 1
ATOM 664 C CA . GLU A 1 92 ? 3.504 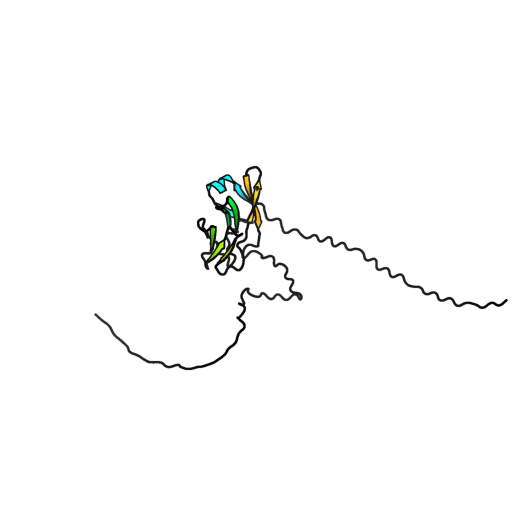12.790 8.340 1.00 95.19 92 GLU A CA 1
ATOM 665 C C . GLU A 1 92 ? 3.177 13.330 6.948 1.00 95.19 92 GLU A C 1
ATOM 667 O O . GLU A 1 92 ? 2.554 14.381 6.833 1.00 95.19 92 GLU A O 1
ATOM 672 N N . THR A 1 93 ? 3.601 12.616 5.904 1.00 96.31 93 THR A N 1
ATOM 673 C CA . THR A 1 93 ? 3.376 13.005 4.505 1.00 96.31 93 THR A CA 1
ATOM 674 C C . THR A 1 93 ? 2.335 12.134 3.809 1.00 96.31 93 THR A C 1
ATOM 676 O O . THR A 1 93 ? 2.011 12.398 2.661 1.00 96.31 93 THR A O 1
ATOM 679 N N . GLU A 1 94 ? 1.858 11.079 4.476 1.00 97.50 94 GLU A N 1
ATOM 680 C CA . GLU A 1 94 ? 0.986 10.041 3.909 1.00 97.50 94 GLU A CA 1
ATOM 681 C C . GLU A 1 94 ? 1.545 9.437 2.615 1.00 97.50 94 GLU A C 1
ATOM 683 O O . GLU A 1 94 ? 0.823 9.108 1.680 1.00 97.50 94 GLU A O 1
ATOM 688 N N . SER A 1 95 ? 2.868 9.261 2.565 1.00 98.19 95 SER A N 1
ATOM 689 C CA . SER A 1 95 ? 3.564 8.783 1.369 1.00 98.19 95 SER A CA 1
ATOM 690 C C . SER A 1 95 ? 4.449 7.582 1.670 1.00 98.19 95 SER A C 1
ATOM 692 O O . SER A 1 95 ? 5.022 7.442 2.755 1.00 98.19 95 SER A O 1
ATOM 694 N N . PHE A 1 96 ? 4.636 6.736 0.665 1.00 98.75 96 PHE A N 1
ATOM 695 C CA . PHE A 1 96 ? 5.642 5.687 0.663 1.00 98.75 96 PHE A CA 1
ATOM 696 C C . PHE A 1 96 ? 6.909 6.161 -0.037 1.00 98.75 96 PHE A C 1
ATOM 698 O O . PHE A 1 96 ? 6.857 6.624 -1.171 1.00 98.75 96 PHE A O 1
ATOM 705 N N . THR A 1 97 ? 8.064 5.984 0.598 1.00 98.62 97 THR A N 1
ATOM 706 C CA . THR A 1 97 ? 9.373 6.301 0.018 1.00 98.62 97 THR A CA 1
ATOM 707 C C . THR A 1 97 ? 10.179 5.031 -0.219 1.00 98.62 97 THR A C 1
ATOM 709 O O . THR A 1 97 ? 10.403 4.228 0.687 1.00 98.62 97 THR A O 1
ATOM 712 N N . CYS A 1 98 ? 10.656 4.857 -1.449 1.00 98.56 98 CYS A N 1
ATOM 713 C CA . CYS A 1 98 ? 11.569 3.786 -1.824 1.00 98.56 98 CYS A CA 1
ATOM 714 C C . CYS A 1 98 ? 13.024 4.188 -1.517 1.00 98.56 98 CYS A C 1
ATOM 716 O O . CYS A 1 98 ? 13.526 5.141 -2.126 1.00 98.56 98 CYS A O 1
ATOM 718 N N . PRO A 1 99 ? 13.750 3.449 -0.659 1.00 98.25 99 PRO A N 1
ATOM 719 C CA . PRO A 1 99 ? 15.117 3.803 -0.268 1.00 98.25 99 PRO A CA 1
ATOM 720 C C . PRO A 1 99 ? 16.148 3.588 -1.385 1.00 98.25 99 PRO A C 1
ATOM 722 O O . PRO A 1 99 ? 17.246 4.128 -1.316 1.00 98.25 99 PRO A O 1
ATOM 725 N N . CYS A 1 100 ? 15.818 2.810 -2.419 1.00 98.25 100 CYS A N 1
ATOM 726 C CA . CYS A 1 100 ? 16.777 2.443 -3.462 1.00 98.25 100 CYS A CA 1
ATOM 727 C C . CYS A 1 100 ? 17.057 3.586 -4.449 1.00 98.25 100 CYS A C 1
ATOM 729 O O . CYS A 1 100 ? 18.208 3.857 -4.772 1.00 98.25 100 CYS A O 1
ATOM 731 N N . HIS A 1 101 ? 16.007 4.257 -4.935 1.00 97.62 101 HIS A N 1
ATOM 732 C CA . HIS A 1 101 ? 16.130 5.293 -5.974 1.00 97.62 101 HIS A CA 1
ATOM 733 C C . HIS A 1 101 ? 15.237 6.517 -5.716 1.00 97.62 101 HIS A C 1
ATOM 735 O O . HIS A 1 101 ? 15.100 7.381 -6.580 1.00 97.62 101 HIS A O 1
ATOM 741 N N . GLY A 1 102 ? 14.608 6.592 -4.538 1.00 97.56 102 GLY A N 1
ATOM 742 C CA . GLY A 1 102 ? 13.826 7.752 -4.121 1.00 97.56 102 GLY A CA 1
ATOM 743 C C . GLY A 1 102 ? 12.495 7.926 -4.849 1.00 97.56 102 GLY A C 1
ATOM 744 O O . GLY A 1 102 ? 12.056 9.068 -4.997 1.00 97.56 102 GLY A O 1
ATOM 745 N N . SER A 1 103 ? 11.873 6.835 -5.317 1.00 98.62 103 SER A N 1
ATOM 746 C CA . SER A 1 103 ? 10.466 6.885 -5.731 1.00 98.62 103 SER A CA 1
ATOM 747 C C . SER A 1 103 ? 9.584 7.210 -4.533 1.00 98.62 103 SER A C 1
ATOM 749 O O . SER A 1 103 ? 9.766 6.603 -3.476 1.00 98.62 103 SER A O 1
ATOM 751 N N . VAL A 1 104 ? 8.651 8.139 -4.709 1.00 98.69 104 VAL A N 1
ATOM 752 C CA . VAL A 1 104 ? 7.670 8.533 -3.696 1.00 98.69 104 VAL A CA 1
ATOM 753 C C . VAL A 1 104 ? 6.276 8.268 -4.248 1.00 98.69 104 VAL A C 1
ATOM 755 O O . VAL A 1 104 ? 6.008 8.611 -5.401 1.00 98.69 104 VAL A O 1
ATOM 758 N N . PHE A 1 105 ? 5.430 7.629 -3.444 1.00 98.81 105 PHE A N 1
ATOM 759 C CA . PHE A 1 105 ? 4.056 7.279 -3.792 1.00 98.81 105 PHE A CA 1
ATOM 760 C C . PHE A 1 105 ? 3.091 7.885 -2.776 1.00 98.81 105 PHE A C 1
ATOM 762 O O . PHE A 1 105 ? 3.288 7.676 -1.580 1.00 98.81 105 PHE A O 1
ATOM 769 N N . ASP A 1 106 ? 2.059 8.586 -3.228 1.00 98.38 106 ASP A N 1
ATOM 770 C CA . ASP A 1 106 ? 1.051 9.207 -2.361 1.00 98.38 106 ASP A CA 1
ATOM 771 C C . ASP A 1 106 ? -0.038 8.193 -1.982 1.00 98.38 106 ASP A C 1
ATOM 773 O O . ASP A 1 106 ? -0.764 7.698 -2.847 1.00 98.38 106 ASP A O 1
ATOM 777 N N . ALA A 1 107 ? -0.161 7.864 -0.694 1.00 98.25 107 ALA A N 1
ATOM 778 C CA . ALA A 1 107 ? -1.154 6.905 -0.216 1.00 98.25 107 ALA A CA 1
ATOM 779 C C . ALA A 1 107 ? -2.588 7.457 -0.272 1.00 98.25 107 ALA A C 1
ATOM 781 O O . ALA A 1 107 ? -3.514 6.670 -0.451 1.00 98.25 107 ALA A O 1
ATOM 782 N N . SER A 1 108 ? -2.767 8.780 -0.168 1.00 97.50 108 SER A N 1
ATOM 783 C CA . SER A 1 108 ? -4.073 9.454 -0.260 1.00 97.50 108 SER A CA 1
ATOM 784 C C . SER A 1 108 ? -4.599 9.545 -1.698 1.00 97.50 108 SER A C 1
ATOM 786 O O . SER A 1 108 ? -5.777 9.801 -1.935 1.00 97.50 108 SER A O 1
ATOM 788 N N . ARG A 1 109 ? -3.724 9.306 -2.683 1.00 97.06 109 ARG A N 1
ATOM 789 C CA . ARG A 1 109 ? -4.043 9.329 -4.118 1.00 97.06 109 ARG A CA 1
ATOM 790 C C . ARG A 1 109 ? -3.801 7.969 -4.767 1.00 97.06 109 ARG A C 1
ATOM 792 O O . ARG A 1 109 ? -3.150 7.877 -5.806 1.00 97.06 109 ARG A O 1
ATOM 799 N N . SER A 1 110 ? -4.296 6.900 -4.139 1.00 96.88 110 SER A N 1
ATOM 800 C CA . SER A 1 110 ? -4.226 5.522 -4.662 1.00 96.88 110 SER A CA 1
ATOM 801 C C . SER A 1 110 ? -2.812 5.072 -5.071 1.00 96.88 110 SER A C 1
ATOM 803 O O . SER A 1 110 ? -2.623 4.354 -6.054 1.00 96.88 110 SER A O 1
ATOM 805 N N . GLY A 1 111 ? -1.788 5.503 -4.329 1.00 97.62 111 GLY A N 1
ATOM 806 C CA . GLY A 1 111 ? -0.397 5.119 -4.567 1.00 97.62 111 GLY A CA 1
ATOM 807 C C . GLY A 1 111 ? 0.238 5.785 -5.790 1.00 97.62 111 GLY A C 1
ATOM 808 O O . GLY A 1 111 ? 1.214 5.244 -6.320 1.00 97.62 111 GLY A O 1
ATOM 809 N N . GLU A 1 112 ? -0.301 6.909 -6.276 1.00 98.38 112 GLU A N 1
ATOM 810 C CA . GLU A 1 112 ? 0.235 7.650 -7.424 1.00 98.38 112 GLU A CA 1
ATOM 811 C C . GLU A 1 112 ? 1.713 8.010 -7.229 1.00 98.38 112 GLU A C 1
ATOM 813 O O . GLU A 1 112 ? 2.147 8.370 -6.138 1.00 98.38 112 GLU A O 1
ATOM 818 N N . VAL A 1 113 ? 2.501 7.919 -8.304 1.00 98.56 113 VAL A N 1
ATOM 819 C CA . VAL A 1 113 ? 3.924 8.275 -8.277 1.00 98.56 113 VAL A CA 1
ATOM 820 C C . VAL A 1 113 ? 4.070 9.795 -8.250 1.00 98.56 113 VAL A C 1
ATOM 822 O O . VAL A 1 113 ? 3.920 10.454 -9.275 1.00 98.56 113 VAL A O 1
ATOM 825 N N . GLU A 1 114 ? 4.435 10.355 -7.102 1.00 98.12 114 GLU A N 1
ATOM 826 C CA . GLU A 1 114 ? 4.725 11.788 -6.978 1.00 98.12 114 GLU A CA 1
ATOM 827 C C . GLU A 1 114 ? 6.112 12.140 -7.523 1.00 98.12 114 GLU A C 1
ATOM 829 O O . GLU A 1 114 ? 6.336 13.214 -8.085 1.00 98.12 114 GLU A O 1
ATOM 834 N N . ARG A 1 115 ? 7.082 11.236 -7.328 1.00 97.25 115 ARG A N 1
ATOM 835 C CA . ARG A 1 115 ? 8.482 11.450 -7.713 1.00 97.25 115 ARG A CA 1
ATOM 836 C C . ARG A 1 115 ? 9.198 10.136 -7.993 1.00 97.25 115 ARG A C 1
ATOM 838 O O . ARG A 1 115 ? 8.879 9.105 -7.412 1.00 97.25 115 ARG A O 1
ATOM 845 N N . GLY A 1 116 ? 10.262 10.216 -8.788 1.00 96.88 116 GLY A N 1
ATOM 846 C CA . GLY A 1 116 ? 11.263 9.163 -8.957 1.00 96.88 116 GLY A CA 1
ATOM 847 C C . GLY A 1 116 ? 11.018 8.272 -10.176 1.00 96.88 116 GLY A C 1
ATOM 848 O O . GLY A 1 116 ? 10.169 8.580 -11.006 1.00 96.88 116 GLY A O 1
ATOM 849 N N . PRO A 1 117 ? 11.802 7.193 -10.331 1.00 98.25 117 PRO A N 1
ATOM 850 C CA . PRO A 1 117 ? 11.827 6.398 -11.561 1.00 98.25 117 PRO A CA 1
ATOM 851 C C . PRO A 1 117 ? 10.728 5.329 -11.660 1.00 98.25 117 PRO A C 1
ATOM 853 O O . PRO A 1 117 ? 10.719 4.558 -12.618 1.00 98.25 117 PRO A O 1
ATOM 856 N N . ALA A 1 118 ? 9.836 5.217 -10.670 1.00 98.12 118 ALA A N 1
ATOM 857 C CA . ALA A 1 118 ? 8.769 4.220 -10.715 1.00 98.12 118 ALA A CA 1
ATOM 858 C C . ALA A 1 118 ? 7.823 4.503 -11.900 1.00 98.12 118 ALA A C 1
ATOM 860 O O . ALA A 1 118 ? 7.320 5.618 -12.010 1.00 98.12 118 ALA A O 1
ATOM 861 N N . PRO A 1 119 ? 7.562 3.524 -12.786 1.00 96.50 119 PRO A N 1
ATOM 862 C CA . PRO A 1 119 ? 6.798 3.764 -14.011 1.00 96.50 119 PRO A CA 1
ATOM 863 C C . PRO A 1 119 ? 5.278 3.725 -13.802 1.00 96.50 119 PRO A C 1
ATOM 865 O O . PRO A 1 119 ? 4.532 4.051 -14.722 1.00 96.50 119 PRO A O 1
ATOM 868 N N . ARG A 1 120 ? 4.811 3.270 -12.633 1.00 97.25 120 ARG A N 1
ATOM 869 C CA . ARG A 1 120 ? 3.390 3.080 -12.325 1.00 97.25 120 ARG A CA 1
ATOM 870 C C . ARG A 1 120 ? 3.104 3.218 -10.824 1.00 97.25 120 ARG A C 1
ATOM 872 O O . ARG A 1 120 ? 4.031 2.989 -10.036 1.00 97.25 120 ARG A O 1
ATOM 879 N N . PRO A 1 121 ? 1.853 3.533 -10.439 1.00 98.31 121 PRO A N 1
ATOM 880 C CA . PRO A 1 121 ? 1.426 3.607 -9.045 1.00 98.31 121 PRO A CA 1
ATOM 881 C C . PRO A 1 121 ? 1.723 2.335 -8.252 1.00 98.31 121 PRO A C 1
ATOM 883 O O . PRO A 1 121 ? 1.828 1.240 -8.819 1.00 98.31 121 PRO A O 1
ATOM 886 N N . LEU A 1 122 ? 1.843 2.487 -6.937 1.00 98.12 122 LEU A N 1
ATOM 887 C CA . LEU A 1 122 ? 1.973 1.371 -6.011 1.00 98.12 122 LEU A CA 1
ATOM 888 C C . LEU A 1 122 ? 0.661 0.560 -6.001 1.00 98.12 122 LEU A C 1
ATOM 890 O O . LEU A 1 122 ? -0.399 1.165 -5.864 1.00 98.12 122 LEU A O 1
ATOM 894 N N . PRO A 1 123 ? 0.690 -0.780 -6.152 1.00 97.81 123 PRO A N 1
ATOM 895 C CA . PRO A 1 123 ? -0.534 -1.573 -6.177 1.00 97.81 123 PRO A CA 1
ATOM 896 C C . PRO A 1 123 ? -1.337 -1.427 -4.888 1.00 97.81 123 PRO A C 1
ATOM 898 O O . PRO A 1 123 ? -0.839 -1.733 -3.800 1.00 97.81 123 PRO A O 1
ATOM 901 N N . GLU A 1 124 ? -2.581 -0.994 -5.037 1.00 98.12 124 GLU A N 1
ATOM 902 C CA . GLU A 1 124 ? -3.557 -0.898 -3.961 1.00 98.12 124 GLU A CA 1
ATOM 903 C C . GLU A 1 124 ? -4.206 -2.266 -3.737 1.00 98.12 124 GLU A C 1
ATOM 905 O O . GLU A 1 124 ? -4.390 -3.050 -4.671 1.00 98.12 124 GLU A O 1
ATOM 910 N N . ILE A 1 125 ? -4.539 -2.567 -2.490 1.00 98.25 125 ILE A N 1
ATOM 911 C CA . ILE A 1 125 ? -5.206 -3.790 -2.069 1.00 98.25 125 ILE A CA 1
ATOM 912 C C . ILE A 1 125 ? -6.595 -3.405 -1.578 1.00 98.25 125 ILE A C 1
ATOM 914 O O . ILE A 1 125 ? -6.741 -2.695 -0.585 1.00 98.25 125 ILE A O 1
ATOM 918 N N . GLN A 1 126 ? -7.622 -3.926 -2.238 1.00 97.69 126 GLN A N 1
ATOM 919 C CA . GLN A 1 126 ? -9.003 -3.745 -1.821 1.00 97.69 126 GLN A CA 1
ATOM 920 C C . GLN A 1 126 ? -9.224 -4.401 -0.457 1.00 97.69 126 GLN A C 1
ATOM 922 O O . GLN A 1 126 ? -8.954 -5.597 -0.268 1.00 97.69 126 GLN A O 1
ATOM 927 N N . VAL A 1 127 ? -9.754 -3.615 0.480 1.00 97.50 127 VAL A N 1
ATOM 928 C CA . VAL A 1 127 ? -10.096 -4.053 1.833 1.00 97.50 127 VAL A CA 1
ATOM 929 C C . VAL A 1 127 ? -11.609 -4.198 1.954 1.00 97.50 127 VAL A C 1
ATOM 931 O O . VAL A 1 127 ? -12.362 -3.258 1.728 1.00 97.50 127 VAL A O 1
ATOM 934 N N . ALA A 1 128 ? -12.064 -5.380 2.356 1.00 96.56 128 ALA A N 1
ATOM 935 C CA . ALA A 1 128 ? -13.451 -5.641 2.712 1.00 96.56 128 ALA A CA 1
ATOM 936 C C . ALA A 1 128 ? -13.593 -5.769 4.232 1.00 96.56 128 ALA A C 1
ATOM 938 O O . ALA A 1 128 ? -12.786 -6.440 4.882 1.00 96.56 128 ALA A O 1
ATOM 939 N N . SER A 1 129 ? -14.649 -5.189 4.798 1.00 96.31 129 SER A N 1
ATOM 940 C CA . SER A 1 129 ? -15.031 -5.386 6.196 1.00 96.31 129 SER A CA 1
ATOM 941 C C . SER A 1 129 ? -16.189 -6.376 6.326 1.00 96.31 129 SER A C 1
ATOM 943 O O . SER A 1 129 ? -16.999 -6.580 5.420 1.00 96.31 129 SER A O 1
ATOM 945 N N . THR A 1 130 ? -16.250 -7.038 7.474 1.00 96.00 130 THR A N 1
ATOM 946 C CA . THR A 1 130 ? -17.402 -7.851 7.890 1.00 96.00 130 THR A CA 1
ATOM 947 C C . THR A 1 130 ? -18.299 -7.052 8.833 1.00 96.00 130 THR A C 1
ATOM 949 O O . THR A 1 130 ? -17.937 -5.959 9.255 1.00 96.00 130 THR A O 1
ATOM 952 N N . LYS A 1 131 ? -19.466 -7.602 9.193 1.00 94.44 131 LYS A N 1
ATOM 953 C CA . LYS A 1 131 ? -20.364 -6.984 10.187 1.00 94.44 131 LYS A CA 1
ATOM 954 C C . LYS A 1 131 ? -19.741 -6.893 11.584 1.00 94.44 131 LYS A C 1
ATOM 956 O O . LYS A 1 131 ? -20.125 -6.022 12.349 1.00 94.44 131 LYS A O 1
ATOM 961 N N . ASP A 1 132 ? -18.791 -7.776 11.881 1.00 95.12 132 ASP A N 1
ATOM 962 C CA . ASP A 1 132 ? -18.057 -7.831 13.148 1.00 95.12 132 ASP A CA 1
ATOM 963 C C . ASP A 1 132 ? -16.737 -7.036 13.084 1.00 95.12 132 ASP A C 1
ATOM 965 O O . ASP A 1 132 ? -15.789 -7.340 13.806 1.00 95.12 132 ASP A O 1
ATOM 969 N N . ASP A 1 133 ? -16.630 -6.070 12.163 1.00 96.12 133 ASP A N 1
ATOM 970 C CA . ASP A 1 133 ? -15.477 -5.173 12.008 1.00 96.12 133 ASP A CA 1
ATOM 971 C C . ASP A 1 133 ? -14.124 -5.871 11.756 1.00 96.12 133 ASP A C 1
ATOM 973 O O . ASP A 1 133 ? -13.046 -5.308 11.970 1.00 96.12 133 ASP A O 1
ATOM 977 N N . VAL A 1 134 ? -14.146 -7.101 11.237 1.00 97.69 134 VAL A N 1
ATOM 978 C CA . VAL A 1 134 ? -12.936 -7.794 10.767 1.00 97.69 134 VAL A CA 1
ATOM 979 C C . VAL A 1 134 ? -12.620 -7.374 9.335 1.00 97.69 134 VAL A C 1
ATOM 981 O O . VAL A 1 134 ? -13.494 -7.453 8.468 1.00 97.69 134 VAL A O 1
ATOM 984 N N . LEU A 1 135 ? -11.366 -6.985 9.093 1.00 98.19 135 LEU A N 1
ATOM 985 C CA . LEU A 1 135 ? -10.854 -6.525 7.802 1.00 98.19 135 LEU A CA 1
ATOM 986 C C . LEU A 1 135 ? -10.173 -7.661 7.029 1.00 98.19 135 LEU A C 1
ATOM 988 O O . LEU A 1 135 ? -9.390 -8.438 7.589 1.00 98.19 135 LEU A O 1
ATOM 992 N N . TYR A 1 136 ? -10.436 -7.722 5.726 1.00 98.06 136 TYR A N 1
ATOM 993 C CA . TYR A 1 136 ? -9.869 -8.693 4.797 1.00 98.06 136 TYR A CA 1
ATOM 994 C C . TYR A 1 136 ? -9.324 -8.012 3.547 1.00 98.06 136 TYR A C 1
ATOM 996 O O . TYR A 1 136 ? -10.006 -7.186 2.957 1.00 98.06 136 TYR A O 1
ATOM 1004 N N . ALA A 1 137 ? -8.150 -8.434 3.093 1.00 97.50 137 ALA A N 1
ATOM 1005 C CA . ALA A 1 137 ? -7.675 -8.158 1.746 1.00 97.50 137 ALA A CA 1
ATOM 1006 C C . ALA A 1 137 ? -8.353 -9.121 0.765 1.00 97.50 137 ALA A C 1
ATOM 1008 O O . ALA A 1 137 ? -8.434 -10.329 1.039 1.00 97.50 137 ALA A O 1
ATOM 1009 N N . VAL A 1 138 ? -8.867 -8.586 -0.342 1.00 96.31 138 VAL A N 1
ATOM 1010 C CA . VAL A 1 138 ? -9.701 -9.354 -1.282 1.00 96.31 138 VAL A CA 1
ATOM 1011 C C . VAL A 1 138 ? -9.301 -9.227 -2.742 1.00 96.31 138 VAL A C 1
ATOM 1013 O O . VAL A 1 138 ? -9.592 -10.163 -3.482 1.00 96.31 138 VAL A O 1
ATOM 1016 N N . ALA A 1 139 ? -8.647 -8.133 -3.139 1.00 94.38 139 ALA A N 1
ATOM 1017 C CA . ALA A 1 139 ? -8.114 -8.000 -4.488 1.00 94.38 139 ALA A CA 1
ATOM 1018 C C . ALA A 1 139 ? -6.956 -6.994 -4.579 1.00 94.38 139 ALA A C 1
ATOM 1020 O O . ALA A 1 139 ? -6.854 -6.110 -3.732 1.00 94.38 139 ALA A O 1
ATOM 1021 N N . LEU A 1 140 ? -6.127 -7.083 -5.617 1.00 94.12 140 LEU A N 1
ATOM 1022 C CA . LEU A 1 140 ? -5.133 -6.084 -6.021 1.00 94.12 140 LEU A CA 1
ATOM 1023 C C . LEU A 1 140 ? -5.655 -5.223 -7.179 1.00 94.12 140 LEU A C 1
ATOM 1025 O O . LEU A 1 140 ? -6.274 -5.724 -8.116 1.00 94.12 140 LEU A O 1
ATOM 1029 N N . SER A 1 141 ? -5.351 -3.924 -7.163 1.00 93.56 141 SER A N 1
ATOM 1030 C CA . SER A 1 141 ? -5.669 -3.012 -8.272 1.00 93.56 141 SER A CA 1
ATOM 1031 C C . SER A 1 141 ? -4.738 -3.180 -9.477 1.00 93.56 141 SER A C 1
ATOM 1033 O O . SER A 1 141 ? -5.100 -2.818 -10.595 1.00 93.56 141 SER A O 1
ATOM 1035 N N . ALA A 1 142 ? -3.538 -3.727 -9.261 1.00 91.69 142 ALA A N 1
ATOM 1036 C CA . ALA A 1 142 ? -2.533 -3.959 -10.291 1.00 91.69 142 ALA A CA 1
ATOM 1037 C C . ALA A 1 142 ? -1.568 -5.096 -9.895 1.00 91.69 142 ALA A C 1
ATOM 1039 O O . ALA A 1 142 ? -1.410 -5.389 -8.707 1.00 91.69 142 ALA A O 1
ATOM 1040 N N . PRO A 1 143 ? -0.847 -5.700 -10.857 1.00 92.06 143 PRO A N 1
ATOM 1041 C CA . PRO A 1 143 ? 0.168 -6.708 -10.568 1.00 92.06 143 PRO A CA 1
ATOM 1042 C C . PRO A 1 143 ? 1.272 -6.203 -9.629 1.00 92.06 143 PRO A C 1
ATOM 1044 O O . PRO A 1 143 ? 1.739 -5.058 -9.713 1.00 92.06 143 PRO A O 1
ATOM 1047 N N . ILE A 1 144 ? 1.753 -7.086 -8.756 1.00 94.44 144 ILE A N 1
ATOM 1048 C CA . ILE A 1 144 ? 2.933 -6.832 -7.924 1.00 94.44 144 ILE A CA 1
ATOM 1049 C C . ILE A 1 144 ? 4.185 -6.908 -8.805 1.00 94.44 144 ILE A C 1
ATOM 1051 O O . ILE A 1 144 ? 4.310 -7.796 -9.647 1.00 94.44 144 ILE A O 1
ATOM 1055 N N . PHE A 1 145 ? 5.136 -5.990 -8.608 1.00 94.00 145 PHE A N 1
ATOM 1056 C CA . PHE A 1 145 ? 6.385 -5.987 -9.372 1.00 94.00 145 PHE A CA 1
ATOM 1057 C C . PHE A 1 145 ? 7.076 -7.360 -9.354 1.00 94.00 145 PHE A C 1
ATOM 1059 O O . PHE A 1 145 ? 7.172 -8.013 -8.314 1.00 94.00 145 PHE A O 1
ATOM 1066 N N . GLY A 1 146 ? 7.568 -7.796 -10.516 1.00 89.94 146 GLY A N 1
ATOM 1067 C CA . GLY A 1 146 ? 8.260 -9.079 -10.671 1.00 89.94 146 GLY A CA 1
ATOM 1068 C C . GLY A 1 146 ? 7.345 -10.307 -10.629 1.00 89.94 146 GLY A C 1
ATOM 1069 O O . GLY A 1 146 ? 7.819 -11.421 -10.845 1.00 89.94 146 GLY A O 1
ATOM 1070 N N . ARG A 1 147 ? 6.039 -10.132 -10.402 1.00 82.06 147 ARG A N 1
ATOM 1071 C CA . ARG A 1 147 ? 5.053 -11.207 -10.427 1.00 82.06 147 ARG A CA 1
ATOM 1072 C C . ARG A 1 147 ? 4.014 -10.923 -11.475 1.00 82.06 147 ARG A C 1
ATOM 1074 O O . ARG A 1 147 ? 3.057 -10.216 -11.198 1.00 82.06 147 ARG A O 1
ATOM 1081 N N . GLY A 1 148 ? 4.251 -11.506 -12.652 1.00 59.81 148 GLY A N 1
ATOM 1082 C CA . GLY A 1 148 ? 3.270 -11.619 -13.718 1.00 59.81 148 GLY A CA 1
ATOM 1083 C C . GLY A 1 148 ? 2.400 -10.380 -13.801 1.00 59.81 148 GLY A C 1
ATOM 1084 O O . GLY A 1 148 ? 1.232 -10.428 -13.426 1.00 59.81 148 GLY A O 1
ATOM 1085 N N . GLU A 1 149 ? 2.952 -9.295 -14.353 1.00 49.78 149 GLU A N 1
ATOM 1086 C CA . GLU A 1 149 ? 2.130 -8.516 -15.265 1.00 49.78 149 GLU A CA 1
ATOM 1087 C C . GLU A 1 149 ? 1.507 -9.606 -16.144 1.00 49.78 149 GLU A C 1
ATOM 1089 O O . GLU A 1 149 ? 2.228 -10.266 -16.905 1.00 49.78 149 GLU A O 1
ATOM 1094 N N . ARG A 1 150 ? 0.219 -9.942 -15.956 1.00 43.25 150 ARG A N 1
ATOM 1095 C CA . ARG A 1 150 ? -0.473 -10.570 -17.064 1.00 43.25 150 ARG A CA 1
ATOM 1096 C C . ARG A 1 150 ? -0.250 -9.516 -18.113 1.00 43.25 150 ARG A C 1
ATOM 1098 O O . ARG A 1 150 ? -0.714 -8.391 -17.952 1.00 43.25 150 ARG A O 1
ATOM 1105 N N . LEU A 1 151 ? 0.612 -9.839 -19.073 1.00 44.22 151 LEU A N 1
ATOM 1106 C CA . LEU A 1 151 ? 0.588 -9.193 -20.352 1.00 44.22 151 LEU A CA 1
ATOM 1107 C C . LEU A 1 151 ? -0.910 -9.209 -20.640 1.00 44.22 151 LEU A C 1
ATOM 1109 O O . LEU A 1 151 ? -1.470 -10.259 -20.953 1.00 44.22 151 LEU A O 1
ATOM 1113 N N . GLU A 1 152 ? -1.605 -8.091 -20.443 1.00 43.22 152 GLU A N 1
ATOM 1114 C CA . G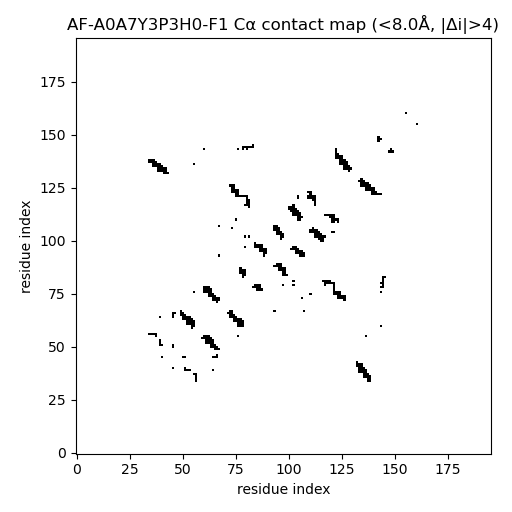LU A 1 152 ? -2.574 -7.724 -21.439 1.00 43.22 152 GLU A CA 1
ATOM 1115 C C . GLU A 1 152 ? -1.746 -7.866 -22.703 1.00 43.22 152 GLU A C 1
ATOM 1117 O O . GLU A 1 152 ? -0.779 -7.134 -22.917 1.00 43.22 152 GLU A O 1
ATOM 1122 N N . GLU A 1 153 ? -1.854 -9.021 -23.350 1.00 46.00 153 GLU A N 1
ATOM 1123 C CA . GLU A 1 153 ? -2.561 -9.137 -24.600 1.00 46.00 153 GLU A CA 1
ATOM 1124 C C . GLU A 1 153 ? -2.689 -7.795 -25.335 1.00 46.00 153 GLU A C 1
ATOM 1126 O O . GLU A 1 153 ? -3.689 -7.470 -25.959 1.00 46.00 153 GLU A O 1
ATOM 1131 N N . ARG A 1 154 ? -1.599 -7.032 -25.389 1.00 44.66 154 ARG A N 1
ATOM 1132 C CA . ARG A 1 154 ? -1.188 -6.406 -26.611 1.00 44.66 154 ARG A CA 1
ATOM 1133 C C . ARG A 1 154 ? -0.778 -7.575 -27.480 1.00 44.66 154 ARG A C 1
ATOM 1135 O O . ARG A 1 154 ? 0.407 -7.877 -27.611 1.00 44.66 154 ARG A O 1
ATOM 1142 N N . GLN A 1 155 ? -1.787 -8.245 -28.039 1.00 48.16 155 GLN A N 1
ATOM 1143 C CA . GLN A 1 155 ? -1.620 -9.084 -29.204 1.00 48.16 155 GLN A CA 1
ATOM 1144 C C .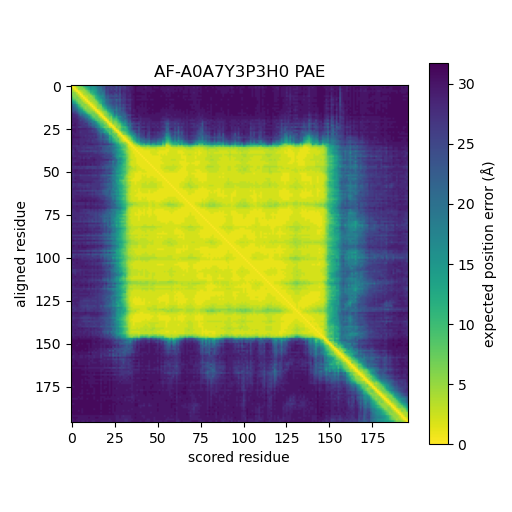 GLN A 1 155 ? -0.797 -8.235 -30.169 1.00 48.16 155 GLN A C 1
ATOM 1146 O O . GLN A 1 155 ? -1.264 -7.224 -30.697 1.00 48.16 155 GLN A O 1
ATOM 1151 N N . VAL A 1 156 ? 0.477 -8.573 -30.325 1.00 47.03 156 VAL A N 1
ATOM 1152 C CA . VAL A 1 156 ? 1.256 -8.045 -31.430 1.00 47.03 156 VAL A CA 1
ATOM 1153 C C . VAL A 1 156 ? 0.650 -8.750 -32.637 1.00 47.03 156 VAL A C 1
ATOM 1155 O O . VAL A 1 156 ? 0.773 -9.979 -32.715 1.00 47.03 156 VAL A O 1
ATOM 1158 N N . PRO A 1 157 ? -0.051 -8.052 -33.552 1.00 42.78 157 PRO A N 1
ATOM 1159 C CA . PRO A 1 157 ? -0.480 -8.710 -34.768 1.00 42.78 157 PRO A CA 1
ATOM 1160 C C . PRO A 1 157 ? 0.811 -9.185 -35.441 1.00 42.78 157 PRO A C 1
ATOM 1162 O O . PRO A 1 157 ? 1.710 -8.377 -35.679 1.00 42.78 157 PRO A O 1
ATOM 1165 N N . ASN A 1 158 ? 0.914 -10.499 -35.669 1.00 50.41 158 ASN A N 1
ATOM 1166 C CA . ASN A 1 158 ? 2.012 -11.223 -36.337 1.00 50.41 158 ASN A CA 1
ATOM 1167 C C . ASN A 1 158 ? 3.038 -11.973 -35.459 1.00 50.41 158 ASN A C 1
ATOM 1169 O O . ASN A 1 158 ? 4.040 -12.436 -35.996 1.00 50.41 158 ASN A O 1
ATOM 1173 N N . GLY A 1 159 ? 2.804 -12.174 -34.156 1.00 48.25 159 GLY A N 1
ATOM 1174 C CA . GLY A 1 159 ? 3.512 -13.224 -33.397 1.00 48.25 159 GLY A CA 1
ATOM 1175 C C . GLY A 1 159 ? 5.032 -13.055 -33.232 1.00 48.25 159 GLY A C 1
ATOM 1176 O O . GLY A 1 159 ? 5.728 -14.033 -32.964 1.00 48.25 159 GLY A O 1
ATOM 1177 N N . SER A 1 160 ? 5.573 -11.840 -33.370 1.00 49.66 160 SER A N 1
ATOM 1178 C CA . SER A 1 160 ? 6.979 -11.566 -33.064 1.00 49.66 160 SER A CA 1
ATOM 1179 C C . SER A 1 160 ? 7.132 -11.058 -31.628 1.00 49.66 160 SER A C 1
ATOM 1181 O O . SER A 1 160 ? 6.720 -9.953 -31.276 1.00 49.66 160 SER A O 1
ATOM 1183 N N . THR A 1 161 ? 7.754 -11.871 -30.773 1.00 52.94 161 THR A N 1
ATOM 1184 C CA . THR A 1 161 ? 8.164 -11.443 -29.433 1.00 52.94 161 THR A CA 1
ATOM 1185 C C . THR A 1 161 ? 9.332 -10.474 -29.566 1.00 52.94 161 THR A C 1
ATOM 1187 O O . THR A 1 161 ? 10.484 -10.887 -29.683 1.00 52.94 161 THR A O 1
ATOM 1190 N N . VAL A 1 162 ? 9.056 -9.172 -29.536 1.00 44.78 162 VAL A N 1
ATOM 1191 C CA . VAL A 1 162 ? 10.092 -8.176 -29.254 1.00 44.78 162 VAL A CA 1
ATOM 1192 C C . VAL A 1 162 ? 9.959 -7.799 -27.788 1.00 44.78 162 VAL A C 1
ATOM 1194 O O . VAL A 1 162 ? 9.130 -6.968 -27.423 1.00 44.78 162 VAL A O 1
ATOM 1197 N N . ALA A 1 163 ? 10.792 -8.404 -26.942 1.00 44.50 163 ALA A N 1
ATOM 1198 C CA . ALA A 1 163 ? 11.074 -7.861 -25.623 1.00 44.50 163 ALA A CA 1
ATOM 1199 C C . ALA A 1 163 ? 11.747 -6.498 -25.827 1.00 44.50 163 ALA A C 1
ATOM 1201 O O . ALA A 1 163 ? 12.954 -6.406 -26.044 1.00 44.50 163 ALA A O 1
ATOM 1202 N N . ARG A 1 164 ? 10.957 -5.423 -25.852 1.00 42.62 164 ARG A N 1
ATOM 1203 C CA . ARG A 1 164 ? 11.511 -4.073 -25.788 1.00 42.62 164 ARG A CA 1
ATOM 1204 C C . ARG A 1 164 ? 11.794 -3.796 -24.314 1.00 42.62 164 ARG A C 1
ATOM 1206 O O . ARG A 1 164 ? 10.849 -3.856 -23.529 1.00 42.62 164 ARG A O 1
ATOM 1213 N N . PRO A 1 165 ? 13.039 -3.497 -23.911 1.00 41.69 165 PRO A N 1
ATOM 1214 C CA . PRO A 1 165 ? 13.256 -2.957 -22.580 1.00 41.69 165 PRO A CA 1
ATOM 1215 C C . PRO A 1 165 ? 12.451 -1.657 -22.472 1.00 41.69 165 PRO A C 1
ATOM 1217 O O . PRO A 1 165 ? 12.511 -0.803 -23.363 1.00 41.69 165 PRO A O 1
ATOM 1220 N N . PHE A 1 166 ? 11.655 -1.525 -21.412 1.00 42.34 166 PHE A N 1
ATOM 1221 C CA . PHE A 1 166 ? 11.064 -0.243 -21.045 1.00 42.34 166 PHE A CA 1
ATOM 1222 C C . PHE A 1 166 ? 12.210 0.765 -20.879 1.00 42.34 166 PHE A C 1
ATOM 1224 O O . PHE A 1 166 ? 13.061 0.581 -20.014 1.00 42.34 166 PHE A O 1
ATOM 1231 N N . GLY A 1 167 ? 12.263 1.789 -21.739 1.00 43.59 167 GLY A N 1
ATOM 1232 C CA . GLY A 1 167 ? 13.263 2.856 -21.632 1.00 43.59 167 GLY A CA 1
ATOM 1233 C C . GLY A 1 167 ? 13.971 3.260 -22.924 1.00 43.59 167 GLY A C 1
ATOM 1234 O O . GLY A 1 167 ? 15.196 3.282 -22.966 1.00 43.59 167 GLY A O 1
ATOM 1235 N N . THR A 1 168 ? 13.241 3.685 -23.956 1.00 38.44 168 THR A N 1
ATOM 1236 C CA . THR A 1 168 ? 13.812 4.701 -24.858 1.00 38.44 168 THR A CA 1
ATOM 1237 C C . THR A 1 168 ? 13.171 6.039 -24.514 1.00 38.44 168 THR A C 1
ATOM 1239 O O . THR A 1 168 ? 11.975 6.185 -24.778 1.00 38.44 168 THR A O 1
ATOM 1242 N N . PRO A 1 169 ? 13.896 7.005 -23.919 1.00 41.88 169 PRO A N 1
ATOM 1243 C CA . PRO A 1 169 ? 13.380 8.359 -23.807 1.00 41.88 169 PRO A CA 1
ATOM 1244 C C . PRO A 1 169 ? 13.130 8.908 -25.215 1.00 41.88 169 PRO A C 1
ATOM 1246 O O . PRO A 1 169 ? 13.975 8.776 -26.104 1.00 41.88 169 PRO A O 1
ATOM 1249 N N . SER A 1 170 ? 11.959 9.504 -25.422 1.00 38.25 170 SER A N 1
ATOM 1250 C CA . SER A 1 170 ? 11.675 10.306 -26.608 1.00 38.25 170 SER A CA 1
ATOM 1251 C C . SER A 1 170 ? 12.721 11.416 -26.694 1.00 38.25 170 SER A C 1
ATOM 1253 O O . SER A 1 170 ? 12.798 12.273 -25.815 1.00 38.25 170 SER A O 1
ATOM 1255 N N . ALA A 1 171 ? 13.551 11.384 -27.735 1.00 39.66 171 ALA A N 1
ATOM 1256 C CA . ALA A 1 171 ? 14.432 12.497 -28.057 1.00 39.66 171 ALA A CA 1
ATOM 1257 C C . ALA A 1 171 ? 13.580 13.755 -28.315 1.00 39.66 171 ALA A C 1
ATOM 1259 O O . ALA A 1 171 ? 12.563 13.649 -29.010 1.00 39.66 171 ALA A O 1
ATOM 1260 N N . PRO A 1 172 ? 13.960 14.944 -27.812 1.00 39.91 172 PRO A N 1
ATOM 1261 C CA . PRO A 1 172 ? 13.336 16.173 -28.269 1.00 39.91 172 PRO A CA 1
ATOM 1262 C C . PRO A 1 172 ? 13.682 16.382 -29.747 1.00 39.91 172 PRO A C 1
ATOM 1264 O O . PRO A 1 172 ? 14.842 16.357 -30.159 1.00 39.91 172 PRO A O 1
ATOM 1267 N N . SER A 1 173 ? 12.647 16.567 -30.559 1.00 46.34 173 SER A N 1
ATOM 1268 C CA . SER A 1 173 ? 12.757 16.986 -31.949 1.00 46.34 173 SER A CA 1
ATOM 1269 C C . SER A 1 173 ? 13.330 18.404 -32.022 1.00 46.34 173 SER A C 1
ATOM 1271 O O . SER A 1 173 ? 12.651 19.355 -31.638 1.00 46.34 173 SER A O 1
ATOM 1273 N N . GLY A 1 174 ? 14.547 18.560 -32.544 1.00 34.91 174 GLY A N 1
ATOM 1274 C CA . GLY A 1 174 ? 15.079 19.874 -32.916 1.00 34.91 174 GLY A CA 1
ATOM 1275 C C . GLY A 1 174 ? 16.598 19.910 -33.064 1.00 34.91 174 GLY A C 1
ATOM 1276 O O . GLY A 1 174 ? 17.319 19.765 -32.088 1.00 34.91 174 GLY A O 1
ATOM 1277 N N . ALA A 1 175 ? 17.055 20.104 -34.302 1.00 37.75 175 ALA A N 1
ATOM 1278 C CA . ALA A 1 175 ? 18.432 20.338 -34.751 1.00 37.75 175 ALA A CA 1
ATOM 1279 C C . ALA A 1 175 ? 19.193 21.380 -33.886 1.00 37.75 175 ALA A C 1
ATOM 1281 O O . ALA A 1 175 ? 18.579 22.281 -33.334 1.00 37.75 175 ALA A O 1
ATOM 1282 N N . ALA A 1 176 ? 20.521 21.349 -33.739 1.00 37.66 176 ALA A N 1
ATOM 1283 C CA . ALA A 1 176 ? 21.489 21.396 -34.828 1.00 37.66 176 ALA A CA 1
ATOM 1284 C C . ALA A 1 176 ? 22.875 20.854 -34.439 1.00 37.66 176 ALA A C 1
ATOM 1286 O O . ALA A 1 176 ? 23.301 20.870 -33.288 1.00 37.66 176 ALA A O 1
ATOM 1287 N N . ARG A 1 177 ? 23.565 20.381 -35.475 1.00 45.31 177 ARG A N 1
ATOM 1288 C CA . ARG A 1 177 ? 24.983 20.029 -35.510 1.00 45.31 177 ARG A CA 1
ATOM 1289 C C . ARG A 1 177 ? 25.811 21.316 -35.494 1.00 45.31 177 ARG A C 1
ATOM 1291 O O . ARG A 1 177 ? 25.452 22.220 -36.230 1.00 45.31 177 ARG A O 1
ATOM 1298 N N . GLU A 1 178 ? 26.948 21.334 -34.802 1.00 34.00 178 GLU A N 1
ATOM 1299 C CA . GLU A 1 178 ? 28.227 21.666 -35.441 1.00 34.00 178 GLU A CA 1
ATOM 1300 C C . GLU A 1 178 ? 29.433 21.290 -34.572 1.00 34.00 178 GLU A C 1
ATOM 1302 O O . GLU A 1 178 ? 29.423 21.332 -33.346 1.00 34.00 178 GLU A O 1
ATOM 1307 N N . SER A 1 179 ? 30.444 20.828 -35.291 1.00 47.38 179 SER A N 1
ATOM 1308 C CA . SER A 1 179 ? 31.736 20.284 -34.904 1.00 47.38 179 SER A CA 1
ATOM 1309 C C . SER A 1 179 ? 32.725 21.347 -34.442 1.00 47.38 179 SER A C 1
ATOM 1311 O O . SER A 1 179 ? 32.828 22.395 -35.075 1.00 47.38 179 SER A O 1
ATOM 1313 N N . SER A 1 180 ? 33.594 21.018 -33.487 1.00 47.06 180 SER A N 1
ATOM 1314 C CA . SER A 1 180 ? 35.028 21.311 -33.637 1.00 47.06 180 SER A CA 1
ATOM 1315 C C . SER A 1 180 ? 35.864 20.499 -32.650 1.00 47.06 180 SER A C 1
ATOM 1317 O O . SER A 1 180 ? 35.732 20.607 -31.435 1.00 47.06 180 SER A O 1
ATOM 1319 N N . ASP A 1 181 ? 36.721 19.674 -33.240 1.00 48.78 181 ASP A N 1
ATOM 1320 C CA . ASP A 1 181 ? 37.894 19.048 -32.649 1.00 48.78 181 ASP A CA 1
ATOM 1321 C C . ASP A 1 181 ? 38.872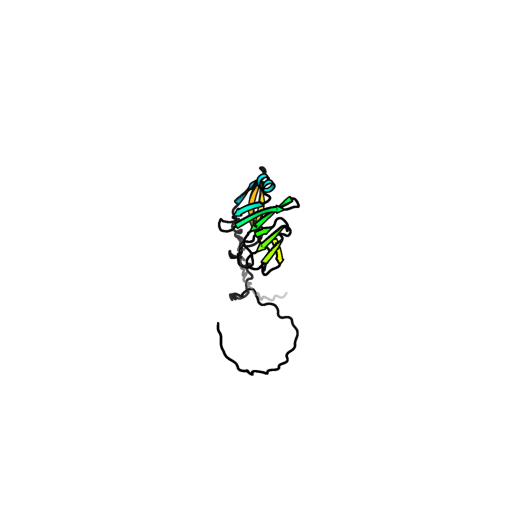 20.067 -32.030 1.00 48.78 181 ASP A C 1
ATOM 1323 O O . ASP A 1 181 ? 38.766 21.277 -32.237 1.00 48.78 181 ASP A O 1
ATOM 1327 N N . THR A 1 182 ? 39.933 19.514 -31.422 1.00 46.00 182 THR A N 1
ATOM 1328 C CA . THR A 1 182 ? 41.185 20.112 -30.898 1.00 46.00 182 THR A CA 1
ATOM 1329 C C . THR A 1 182 ? 41.093 20.498 -29.409 1.00 46.00 182 THR A C 1
ATOM 1331 O O . THR A 1 182 ? 40.320 21.357 -29.026 1.00 46.00 182 THR A O 1
ATOM 1334 N N . ASN A 1 183 ? 41.871 19.938 -28.475 1.00 36.75 183 ASN A N 1
ATOM 1335 C CA . ASN A 1 183 ? 43.317 19.758 -28.548 1.00 36.75 183 ASN A CA 1
ATOM 1336 C C . ASN A 1 183 ? 43.830 18.780 -27.466 1.00 36.75 183 ASN A C 1
ATOM 1338 O O . ASN A 1 183 ? 43.555 18.941 -26.278 1.00 36.75 183 ASN A O 1
ATOM 1342 N N . VAL A 1 184 ? 44.652 17.816 -27.881 1.00 43.72 184 VAL A N 1
ATOM 1343 C CA . VAL A 1 184 ? 45.573 17.073 -27.015 1.00 43.72 184 VAL A CA 1
ATOM 1344 C C . VAL A 1 184 ? 46.845 17.905 -26.872 1.00 43.72 184 VAL A C 1
ATOM 1346 O O . VAL A 1 184 ? 47.543 18.100 -27.864 1.00 43.72 184 VAL A O 1
ATOM 1349 N N . ARG A 1 185 ? 47.242 18.295 -25.651 1.00 36.22 185 ARG A N 1
ATOM 1350 C CA . ARG A 1 185 ? 48.677 18.351 -25.315 1.00 36.22 185 ARG A CA 1
ATOM 1351 C C . ARG A 1 185 ? 48.984 18.383 -23.822 1.00 36.22 185 ARG A C 1
ATOM 1353 O O . ARG A 1 185 ? 48.405 19.123 -23.039 1.00 36.22 185 ARG A O 1
ATOM 1360 N N . ALA A 1 186 ? 49.971 17.561 -23.494 1.00 41.38 186 ALA A N 1
ATOM 1361 C CA . ALA A 1 186 ? 50.587 17.354 -22.201 1.00 41.38 186 ALA A CA 1
ATOM 1362 C C . ALA A 1 186 ? 51.532 18.492 -21.769 1.00 41.38 186 ALA A C 1
ATOM 1364 O O . ALA A 1 186 ? 52.230 19.075 -22.597 1.00 41.38 186 ALA A O 1
ATOM 1365 N N . ALA A 1 187 ? 51.679 18.651 -20.453 1.00 42.66 187 ALA A N 1
ATOM 1366 C CA . ALA A 1 187 ? 52.891 19.119 -19.773 1.00 42.66 187 ALA A CA 1
ATOM 1367 C C . ALA A 1 187 ? 52.979 18.343 -18.437 1.00 42.66 187 ALA A C 1
ATOM 1369 O O . ALA A 1 187 ? 52.066 18.418 -17.626 1.00 42.66 187 ALA A O 1
ATOM 1370 N N . ARG A 1 188 ? 53.871 17.347 -18.275 1.00 41.81 188 ARG A N 1
ATOM 1371 C CA . ARG A 1 188 ? 55.243 17.465 -17.709 1.00 41.81 188 ARG A CA 1
ATOM 1372 C C . ARG A 1 188 ? 55.258 18.417 -16.500 1.00 41.81 188 ARG A C 1
ATOM 1374 O O . ARG A 1 188 ? 55.091 19.607 -16.688 1.00 41.81 188 ARG A O 1
ATOM 1381 N N . GLY A 1 189 ? 55.336 17.933 -15.257 1.00 34.69 189 GLY A N 1
ATOM 1382 C CA . GLY A 1 189 ? 56.551 17.447 -14.572 1.00 34.69 189 GLY A CA 1
ATOM 1383 C C . GLY A 1 189 ? 56.949 18.486 -13.504 1.00 34.69 189 GLY A C 1
ATOM 1384 O O . GLY A 1 189 ? 57.086 19.645 -13.849 1.00 34.69 189 GLY A O 1
ATOM 1385 N N . SER A 1 190 ? 57.021 18.174 -12.207 1.00 51.00 190 SER A N 1
ATOM 1386 C CA . SER A 1 190 ? 58.230 17.712 -11.496 1.00 51.00 190 SER A CA 1
ATOM 1387 C C . SER A 1 190 ? 57.826 17.190 -10.096 1.00 51.00 190 SER A C 1
ATOM 1389 O O . SER A 1 190 ? 57.053 17.810 -9.383 1.00 51.00 190 SER A O 1
ATOM 1391 N N . ARG A 1 191 ? 58.055 15.911 -9.775 1.00 47.69 191 ARG A N 1
ATOM 1392 C CA . ARG A 1 191 ? 59.160 15.350 -8.962 1.00 47.69 191 ARG A CA 1
ATOM 1393 C C . ARG A 1 191 ? 59.470 16.037 -7.612 1.00 47.69 191 ARG A C 1
ATOM 1395 O O . ARG A 1 191 ? 60.090 17.087 -7.625 1.00 47.69 191 ARG A O 1
ATOM 1402 N N . ARG A 1 192 ? 59.238 15.242 -6.541 1.00 48.16 192 ARG A N 1
ATOM 1403 C CA . ARG A 1 192 ? 60.137 14.857 -5.407 1.00 48.16 192 ARG A CA 1
ATOM 1404 C C . ARG A 1 192 ? 60.562 15.994 -4.442 1.00 48.16 192 ARG A C 1
ATOM 1406 O O . ARG A 1 192 ? 60.880 17.073 -4.899 1.00 48.16 192 ARG A O 1
ATOM 1413 N N . THR A 1 193 ? 60.655 15.862 -3.110 1.00 53.56 193 THR A N 1
ATOM 1414 C CA . THR A 1 193 ? 60.888 14.734 -2.164 1.00 53.56 193 THR A CA 1
ATOM 1415 C C . THR A 1 193 ? 60.603 15.243 -0.713 1.00 53.56 193 THR A C 1
ATOM 1417 O O . THR A 1 193 ? 60.645 16.457 -0.526 1.00 53.56 193 THR A O 1
ATOM 1420 N N . PRO A 1 194 ? 60.362 14.384 0.308 1.00 59.22 194 PRO A N 1
ATOM 1421 C CA . PRO A 1 194 ? 60.306 14.732 1.756 1.00 59.22 194 PRO A CA 1
ATOM 1422 C C . PRO A 1 194 ? 61.744 14.694 2.370 1.00 59.22 194 PRO A C 1
ATOM 1424 O O . PRO A 1 194 ? 62.667 14.666 1.549 1.00 59.22 194 PRO A O 1
ATOM 1427 N N . PRO A 1 195 ? 62.051 14.600 3.699 1.00 63.94 195 PRO A N 1
ATOM 1428 C CA . PRO A 1 195 ? 61.270 14.629 4.964 1.00 63.94 195 PRO A CA 1
ATOM 1429 C C . PRO A 1 195 ? 61.883 15.511 6.106 1.00 63.94 195 PRO A C 1
ATOM 1431 O O . PRO A 1 195 ? 63.015 15.978 5.990 1.00 63.94 195 PRO A O 1
ATOM 1434 N N . ARG A 1 196 ? 61.203 15.626 7.263 1.00 50.19 196 ARG A N 1
ATOM 1435 C CA . ARG A 1 196 ? 61.709 15.168 8.582 1.00 50.19 196 ARG A CA 1
ATOM 1436 C C . ARG A 1 196 ? 60.586 15.087 9.614 1.00 50.19 196 ARG A C 1
ATOM 1438 O O . ARG A 1 196 ? 59.671 15.930 9.529 1.00 50.19 196 ARG A O 1
#

Secondary structure (DSSP, 8-state):
------------------------------PPPPPPPEEEEEHHHHHHHSEEEEESSSTTSEEEEEE-TTS-EEEEE-B-TTT-PBPEEETTTTEEE-TTT--EEEGGGTTEEEESS-SSPPPBEEEEE-TT-EEEEEEESSPPTTS---------TT-------S------------------------------

Nearest PDB structures (foldseek):
  1g8j-assembly1_B  TM=9.545E-01  e=3.818E-11  Alcaligenes faecalis
  8cff-assembly2_D  TM=9.317E-01  e=4.754E-11  Alcaligenes faecalis
  1g8k-assembly1_B  TM=9.345E-01  e=1.346E-10  Alcaligenes faecalis
  5nqd-assembly2_D  TM=9.345E-01  e=1.346E-10  Pseudorhizobium banfieldiae
  8ed4-assembly1_D  TM=9.342E-01  e=1.421E-09  Pseudorhizobium banfieldiae

Mean predicted aligned error: 17.23 Å

Radius of gyration: 33.98 Å; Cα contacts (8 Å, |Δi|>4): 275; chains: 1; bounding box: 120×49×102 Å

pLDDT: mean 75.33, std 25.3, range [34.0, 98.81]

Foldseek 3Di:
DDDDDDDDDDDPDPPPDPPPPPPPPPPPPVPDPFQDKAWFFFPVVCVVPQKTWDAPSDPVWIKMWGQAPVRDIWMFTQFQQQAGAGWDADNVQCWTFGPPWTFIFHRVVQQATPDTDRPGGTKIFDWDADPRRTIIGGDIPADGHPGDPVPPPPVPVPPDDDPDPPDDPDDDDDDDDDDDDDDDDDDDDDDDDDDD

Sequence (196 aa):
MSRGASIATIATAIAGGIAADAFSFESIEAAPPAEPRRRIGTLEELKQRGAIDFAYPDAASPARALLLGDGEIVAFSLICTHMGCEVAYSRETESFTCPCHGSVFDASRSGEVERGPAPRPLPEIQVASTKDDVLYAVALSAPIFGRGERLEERQVPNGSTVARPFGTPSAPSGAARESSDTNVRAARGSRRTPPR

Solvent-accessible surface area (backbone atoms only — not comparable to full-atom values): 12863 Å² total; per-residue (Å²): 142,86,88,84,82,88,87,88,80,89,78,83,76,79,84,79,74,76,79,76,74,80,77,76,74,75,76,76,72,73,69,70,79,76,56,57,77,36,82,67,51,39,53,65,57,33,70,76,60,38,49,45,78,47,53,58,83,44,88,90,27,50,25,40,36,37,50,47,96,89,67,49,77,50,28,31,48,30,44,32,50,60,82,49,50,67,40,48,78,37,83,90,75,41,26,34,40,26,83,87,74,54,25,30,23,32,57,89,57,71,17,34,62,77,41,57,77,39,85,51,49,36,29,36,36,45,75,45,71,48,97,84,41,38,32,24,40,48,44,66,77,47,62,54,55,98,46,66,67,72,70,73,75,70,71,56,90,80,79,70,89,74,87,68,74,91,80,77,78,82,75,81,90,72,89,82,88,85,87,80,86,86,81,91,82,88,78,88,87,83,83,88,81,88,91,135